Protein AF-T1B6T7-F1 (afdb_monomer_lite)

Organism: NCBI:txid410659

InterPro domains:
  IPR006133 DNA-directed DNA polymerase, family B, exonuclease domain [PF03104] (17-106)
  IPR012337 Ribonuclease H-like superfamily [SSF53098] (19-206)
  IPR036397 Ribonuclease H superfamily [G3DSA:3.30.420.10] (17-207)

Foldseek 3Di:
DDPLVVVLVCCCVPVLPWPWEKEKDWDWQDPDPDALPPIATQWMWMAIPVGDIDIQGFPDPDPVSSLVSVLVVLVVCQVSVGQEYEYACCVVHVLSSVVVSQVPDDPVSHSVSSVVCSVRHHYDHVQQSLLSVCCVVPVDSDGDDPLVSCPDPVNVPFPAPSLCCLQVDPPDDSSRSLVCCSPPPVPSNVSSRNRRRVNGVSSSNVD

Structure (mmCIF, N/CA/C/O backbone):
data_AF-T1B6T7-F1
#
_entry.id   AF-T1B6T7-F1
#
loop_
_atom_site.group_PDB
_atom_site.id
_atom_site.type_symbol
_atom_site.label_atom_id
_atom_site.label_alt_id
_atom_site.label_comp_id
_atom_site.label_asym_id
_atom_site.label_entity_id
_atom_site.label_seq_id
_atom_site.pdbx_PDB_ins_code
_atom_site.Cartn_x
_atom_site.Cartn_y
_atom_site.Cartn_z
_atom_site.occupancy
_atom_site.B_iso_or_equiv
_atom_site.auth_seq_id
_atom_site.auth_comp_id
_atom_site.auth_asym_id
_atom_site.auth_atom_id
_atom_site.pdbx_PDB_model_num
ATOM 1 N N . MET A 1 1 ? 24.494 3.112 -19.809 1.00 73.69 1 MET A N 1
ATOM 2 C CA . MET A 1 1 ? 23.490 2.905 -18.751 1.00 73.69 1 MET A CA 1
ATOM 3 C C . MET A 1 1 ? 23.275 4.235 -18.056 1.00 73.69 1 MET A C 1
ATOM 5 O O . MET A 1 1 ? 24.228 4.755 -17.483 1.00 73.69 1 MET A O 1
ATOM 9 N N . ASN A 1 2 ? 22.093 4.829 -18.195 1.00 87.94 2 ASN A N 1
ATOM 10 C CA . ASN A 1 2 ? 21.763 6.079 -17.507 1.00 87.94 2 ASN A CA 1
ATOM 11 C C . ASN A 1 2 ? 21.488 5.824 -16.008 1.00 87.94 2 ASN A C 1
ATOM 13 O O . ASN A 1 2 ? 21.439 4.678 -15.555 1.00 87.94 2 ASN A O 1
ATOM 17 N N . PHE A 1 3 ? 21.338 6.895 -15.224 1.00 90.12 3 PHE A N 1
ATOM 18 C CA . PHE A 1 3 ? 21.102 6.799 -13.779 1.00 90.12 3 PHE A CA 1
ATOM 19 C C . PHE A 1 3 ? 19.861 5.959 -13.427 1.00 90.12 3 PHE A C 1
ATOM 21 O O . PHE A 1 3 ? 19.937 5.116 -12.533 1.00 90.12 3 PHE A O 1
ATOM 28 N N . TYR A 1 4 ? 18.746 6.148 -14.141 1.00 89.94 4 TYR A N 1
ATOM 29 C CA . TYR A 1 4 ? 17.492 5.432 -13.890 1.00 89.94 4 TYR A CA 1
ATOM 30 C C . TYR A 1 4 ? 17.620 3.939 -14.190 1.00 89.94 4 TYR A C 1
ATOM 32 O O . TYR A 1 4 ? 17.216 3.117 -13.375 1.00 89.94 4 TYR A O 1
ATOM 40 N N . GLU A 1 5 ? 18.272 3.573 -15.293 1.00 89.69 5 GLU A N 1
ATOM 41 C CA . GLU A 1 5 ? 18.558 2.175 -15.635 1.00 89.69 5 GLU A CA 1
ATOM 42 C C . GLU A 1 5 ? 19.455 1.503 -14.588 1.00 89.69 5 GLU A C 1
ATOM 44 O O . GLU A 1 5 ? 19.209 0.365 -14.190 1.00 89.69 5 GLU A O 1
ATOM 49 N N . ALA A 1 6 ? 20.482 2.209 -14.103 1.00 92.69 6 ALA A N 1
ATOM 50 C CA . ALA A 1 6 ? 21.374 1.697 -13.066 1.00 92.69 6 ALA A CA 1
ATOM 51 C C . ALA A 1 6 ? 20.629 1.466 -11.742 1.00 92.69 6 ALA A C 1
ATOM 53 O O . ALA A 1 6 ? 20.826 0.440 -11.084 1.00 92.69 6 ALA A O 1
ATOM 54 N N . LYS A 1 7 ? 19.755 2.406 -11.359 1.00 93.88 7 LYS A N 1
ATOM 55 C CA . LYS A 1 7 ? 18.920 2.304 -10.157 1.00 93.88 7 LYS A CA 1
ATOM 56 C C . LYS A 1 7 ? 17.901 1.184 -10.269 1.00 93.88 7 LYS A C 1
ATOM 58 O O . LYS A 1 7 ? 17.824 0.360 -9.364 1.00 93.88 7 LYS A O 1
ATOM 63 N N . LEU A 1 8 ? 17.199 1.093 -11.391 1.00 94.19 8 LEU A N 1
ATOM 64 C CA . LEU A 1 8 ? 16.257 0.015 -11.649 1.00 94.19 8 LEU A CA 1
ATOM 65 C C . LEU A 1 8 ? 16.959 -1.347 -11.614 1.00 94.19 8 LEU A C 1
ATOM 67 O O . LEU A 1 8 ? 16.495 -2.263 -10.945 1.00 94.19 8 LEU A O 1
ATOM 71 N N . LYS A 1 9 ? 18.140 -1.466 -12.230 1.00 94.50 9 LYS A N 1
ATOM 72 C CA . LYS A 1 9 ? 18.956 -2.685 -12.155 1.00 94.50 9 LYS A CA 1
ATOM 73 C C . LYS A 1 9 ? 19.324 -3.049 -10.715 1.00 94.50 9 LYS A C 1
ATOM 75 O O . LYS A 1 9 ? 19.326 -4.232 -10.381 1.00 94.50 9 LYS A O 1
ATOM 80 N N . PHE A 1 10 ? 19.649 -2.076 -9.864 1.00 93.56 10 PHE A N 1
ATOM 81 C CA . PHE A 1 10 ? 19.900 -2.330 -8.443 1.00 93.56 10 PHE A CA 1
ATOM 82 C C . PHE A 1 10 ? 18.646 -2.848 -7.726 1.00 93.56 10 PHE A C 1
ATOM 84 O O . PHE A 1 10 ? 18.742 -3.828 -6.987 1.00 93.56 10 PHE A O 1
ATOM 91 N N . ILE A 1 11 ? 17.485 -2.235 -7.983 1.00 94.75 11 ILE A N 1
ATOM 92 C CA . ILE A 1 11 ? 16.195 -2.637 -7.404 1.00 94.75 11 ILE A CA 1
ATOM 93 C C . ILE A 1 11 ? 15.864 -4.074 -7.812 1.00 94.75 11 ILE A C 1
ATOM 95 O O . ILE A 1 11 ? 15.717 -4.914 -6.930 1.00 94.75 11 ILE A O 1
ATOM 99 N N . LYS A 1 12 ? 15.879 -4.395 -9.111 1.00 93.81 12 LYS A N 1
ATOM 100 C CA . LYS A 1 12 ? 15.603 -5.751 -9.625 1.00 93.81 12 LYS A CA 1
ATOM 101 C C . LYS A 1 12 ? 16.530 -6.809 -9.017 1.00 93.81 12 LYS A C 1
ATOM 103 O O . LYS A 1 12 ? 16.108 -7.899 -8.653 1.00 93.81 12 LYS A O 1
ATOM 108 N N . ASN A 1 13 ? 17.820 -6.492 -8.878 1.00 93.00 13 ASN A N 1
ATOM 109 C CA . ASN A 1 13 ? 18.807 -7.465 -8.401 1.00 93.00 13 ASN A CA 1
ATOM 110 C C . ASN A 1 13 ? 18.857 -7.641 -6.883 1.00 93.00 13 ASN A C 1
ATOM 112 O O . ASN A 1 13 ? 19.367 -8.669 -6.435 1.00 93.00 13 ASN A O 1
ATOM 116 N N . THR A 1 14 ? 18.379 -6.656 -6.123 1.00 91.12 14 THR A N 1
ATOM 117 C CA . THR A 1 14 ? 18.455 -6.649 -4.655 1.00 91.12 14 THR A CA 1
ATOM 118 C C . THR A 1 14 ? 17.075 -6.806 -4.040 1.00 91.12 14 THR A C 1
ATOM 120 O O . THR A 1 14 ? 16.826 -7.755 -3.309 1.00 91.12 14 THR A O 1
ATOM 123 N N . ILE A 1 15 ? 16.180 -5.872 -4.352 1.00 93.31 15 ILE A N 1
ATOM 124 C CA . ILE A 1 15 ? 14.854 -5.775 -3.751 1.00 93.31 15 ILE A CA 1
ATOM 125 C C . ILE A 1 15 ? 13.922 -6.791 -4.409 1.00 93.31 15 ILE A C 1
ATOM 127 O O . ILE A 1 15 ? 13.278 -7.529 -3.681 1.00 93.31 15 ILE A O 1
ATOM 131 N N . GLY A 1 16 ? 13.925 -6.911 -5.743 1.00 91.75 16 GLY A N 1
ATOM 132 C CA . GLY A 1 16 ? 13.056 -7.828 -6.507 1.00 91.75 16 GLY A CA 1
ATOM 133 C C . GLY A 1 16 ? 13.305 -9.328 -6.286 1.00 91.75 16 GLY A C 1
ATOM 134 O O . GLY A 1 16 ? 12.654 -10.160 -6.902 1.00 91.75 16 GLY A O 1
ATOM 135 N N . LYS A 1 17 ? 14.260 -9.698 -5.422 1.00 92.38 17 LYS A N 1
ATOM 136 C CA . LYS A 1 17 ? 14.536 -11.091 -5.021 1.00 92.38 17 LYS A CA 1
ATOM 137 C C . LYS A 1 17 ? 14.090 -11.403 -3.592 1.00 92.38 17 LYS A C 1
ATOM 139 O O . LYS A 1 17 ? 14.469 -12.441 -3.049 1.00 92.38 17 LYS A O 1
ATOM 144 N N . ALA A 1 18 ? 13.368 -10.488 -2.952 1.00 95.81 18 ALA A N 1
ATOM 145 C CA . ALA A 1 18 ? 12.833 -10.705 -1.619 1.00 95.81 18 ALA A CA 1
ATOM 146 C C . ALA A 1 18 ? 11.779 -11.821 -1.630 1.00 95.81 18 ALA A C 1
ATOM 148 O O . ALA A 1 18 ? 10.998 -11.943 -2.567 1.00 95.81 18 ALA A O 1
ATOM 149 N N . ASN A 1 19 ? 11.747 -12.624 -0.567 1.00 95.56 19 ASN A N 1
ATOM 150 C CA . ASN A 1 19 ? 10.792 -13.728 -0.441 1.00 95.56 19 ASN A CA 1
ATOM 151 C C . ASN A 1 19 ? 9.509 -13.299 0.269 1.00 95.56 19 ASN A C 1
ATOM 153 O O . ASN A 1 19 ? 8.492 -13.975 0.168 1.00 95.56 19 ASN A O 1
ATOM 157 N N . ARG A 1 20 ? 9.579 -12.231 1.072 1.00 97.94 20 ARG A N 1
ATOM 158 C CA . ARG A 1 20 ? 8.445 -11.721 1.849 1.00 97.94 20 ARG A CA 1
ATOM 159 C C . ARG A 1 20 ? 8.164 -10.288 1.446 1.00 97.94 20 ARG A C 1
ATOM 161 O O . ARG A 1 20 ? 8.645 -9.347 2.079 1.00 97.94 20 ARG A O 1
ATOM 168 N N . VAL A 1 21 ? 7.387 -10.148 0.382 1.00 98.56 21 VAL A N 1
ATOM 169 C CA . VAL A 1 21 ? 6.920 -8.860 -0.137 1.00 98.56 21 VAL A CA 1
ATOM 170 C C . VAL A 1 21 ? 5.472 -8.658 0.274 1.00 98.56 21 VAL A C 1
ATOM 172 O O . VAL A 1 21 ? 4.662 -9.585 0.186 1.00 98.56 21 VAL A O 1
ATOM 175 N N . LEU A 1 22 ? 5.170 -7.458 0.756 1.00 98.69 22 LEU A N 1
ATOM 176 C CA . LEU A 1 22 ? 3.835 -7.033 1.155 1.00 98.69 22 LEU A CA 1
ATOM 177 C C . LEU A 1 22 ? 3.498 -5.741 0.417 1.00 98.69 22 LEU A C 1
ATOM 179 O O . LEU A 1 22 ? 4.199 -4.748 0.584 1.00 98.69 22 LEU A O 1
ATOM 183 N N . SER A 1 23 ? 2.431 -5.748 -0.373 1.00 98.69 23 SER A N 1
ATOM 184 C CA . SER A 1 23 ? 1.835 -4.552 -0.964 1.00 98.69 23 SER A CA 1
ATOM 185 C C . SER A 1 23 ? 0.672 -4.082 -0.107 1.00 98.69 23 SER A C 1
ATOM 187 O O . SER A 1 23 ? -0.146 -4.913 0.279 1.00 98.69 23 SER A O 1
ATOM 189 N N . PHE A 1 24 ? 0.556 -2.785 0.169 1.00 98.75 24 PHE A N 1
ATOM 190 C CA . PHE A 1 24 ? -0.618 -2.236 0.848 1.00 98.75 24 PHE A CA 1
ATOM 191 C C . PHE A 1 24 ? -1.059 -0.894 0.261 1.00 98.75 24 PHE A C 1
ATOM 193 O O . PHE A 1 24 ? -0.274 -0.208 -0.395 1.00 98.75 24 PHE A O 1
ATOM 200 N N . ASP A 1 25 ? -2.320 -0.557 0.512 1.00 98.56 25 ASP A N 1
ATOM 201 C CA . ASP A 1 25 ? -2.970 0.691 0.112 1.00 98.56 25 ASP A CA 1
ATOM 202 C C . ASP A 1 25 ? -3.988 1.102 1.191 1.00 98.56 25 ASP A C 1
ATOM 204 O O . ASP A 1 25 ? -4.529 0.241 1.905 1.00 98.56 25 ASP A O 1
ATOM 208 N N . LEU A 1 26 ? -4.205 2.408 1.363 1.00 98.25 26 LEU A N 1
ATOM 209 C CA . LEU A 1 26 ? -5.177 2.957 2.305 1.00 98.25 26 LEU A CA 1
ATOM 210 C C . LEU A 1 26 ? -6.312 3.653 1.574 1.00 98.25 26 LEU A C 1
ATOM 212 O O . LEU A 1 26 ? -6.097 4.465 0.682 1.00 98.25 26 LEU A O 1
ATOM 216 N N . GLU A 1 27 ? -7.518 3.466 2.098 1.00 97.31 27 GLU A N 1
ATOM 217 C CA . GLU A 1 27 ? -8.657 4.295 1.726 1.00 97.31 27 GLU A CA 1
ATOM 218 C C . GLU A 1 27 ? -9.113 5.131 2.913 1.00 97.31 27 GLU A C 1
ATOM 220 O O . GLU A 1 27 ? -9.203 4.643 4.049 1.00 97.31 27 GLU A O 1
ATOM 225 N N . THR A 1 28 ? -9.378 6.412 2.655 1.00 95.94 28 THR A N 1
ATOM 226 C CA . THR A 1 28 ? -9.594 7.420 3.694 1.00 95.94 28 THR A CA 1
ATOM 227 C C . THR A 1 28 ? -10.875 8.221 3.476 1.00 95.94 28 THR A C 1
ATOM 229 O O . THR A 1 28 ? -11.326 8.453 2.357 1.00 95.94 28 THR A O 1
ATOM 232 N N . LEU A 1 29 ? -11.474 8.673 4.578 1.00 93.38 29 LEU A N 1
ATOM 233 C CA . LEU A 1 29 ? -12.475 9.732 4.579 1.00 93.38 29 LEU A CA 1
ATOM 234 C C . LEU A 1 29 ? -11.774 11.068 4.788 1.00 93.38 29 LEU A C 1
ATOM 236 O O . LEU A 1 29 ? -11.195 11.323 5.850 1.00 93.38 29 LEU A O 1
ATOM 240 N N . VAL A 1 30 ? -11.866 11.925 3.778 1.00 85.31 30 VAL A N 1
ATOM 241 C CA . VAL A 1 30 ? -11.324 13.282 3.791 1.00 85.31 30 VAL A CA 1
ATOM 242 C C . VAL A 1 30 ? -12.425 14.229 4.265 1.00 85.31 30 VAL A C 1
ATOM 244 O O . VAL A 1 30 ? -13.405 14.444 3.557 1.00 85.31 30 VAL A O 1
ATOM 247 N N . LYS A 1 31 ? -12.293 14.763 5.485 1.00 74.44 31 LYS A N 1
ATOM 248 C CA . LYS A 1 31 ? -13.283 15.695 6.063 1.00 74.44 31 LYS A CA 1
ATOM 249 C C . LYS A 1 31 ? -13.054 17.138 5.622 1.00 74.44 31 LYS A C 1
ATOM 251 O O . LYS A 1 31 ? -14.012 17.843 5.332 1.00 74.44 31 LYS A O 1
ATOM 256 N N . ASP A 1 32 ? -11.786 17.520 5.511 1.00 70.88 32 ASP A N 1
ATOM 257 C CA . ASP A 1 32 ? -11.335 18.824 5.043 1.00 70.88 32 ASP A CA 1
ATOM 2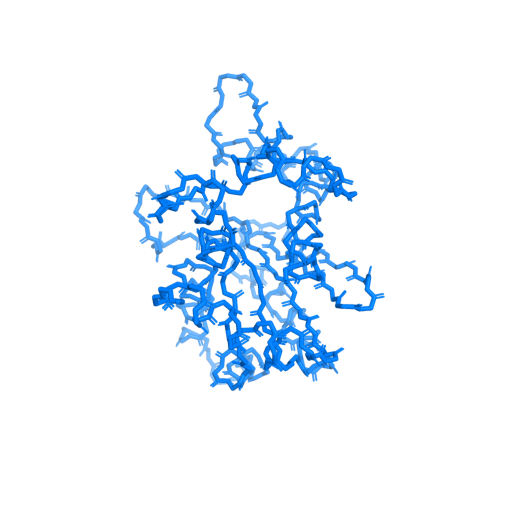58 C C . ASP A 1 32 ? -10.365 18.616 3.878 1.00 70.88 32 ASP A C 1
ATOM 260 O O . ASP A 1 32 ? -9.564 17.685 3.908 1.00 70.88 32 ASP A O 1
ATOM 264 N N . SER A 1 33 ? -10.360 19.501 2.877 1.00 68.88 33 SER A N 1
ATOM 265 C CA . SER A 1 33 ? -9.461 19.422 1.706 1.00 68.88 33 SER A CA 1
ATOM 266 C C . SER A 1 33 ? -7.961 19.596 2.031 1.00 68.88 33 SER A C 1
ATOM 268 O O . SER A 1 33 ? -7.157 19.888 1.144 1.00 68.88 33 SER A O 1
ATOM 270 N N . SER A 1 34 ? -7.570 19.482 3.301 1.00 71.88 34 SER A N 1
ATOM 271 C CA . SER A 1 34 ? -6.200 19.593 3.786 1.00 71.88 34 SER A CA 1
ATOM 272 C C . SER A 1 34 ? -5.504 18.233 3.794 1.00 71.88 34 SER A C 1
ATOM 274 O O . SER A 1 34 ? -5.895 17.338 4.536 1.00 71.88 34 SER A O 1
ATOM 276 N N . PHE A 1 35 ? -4.429 18.127 3.016 1.00 76.31 35 PHE A N 1
ATOM 277 C CA . PHE A 1 35 ? -3.591 16.933 2.891 1.00 76.31 35 PHE A CA 1
ATOM 278 C C . PHE A 1 35 ? -3.012 16.458 4.236 1.00 76.31 35 PHE A C 1
ATOM 280 O O . PHE A 1 35 ? -2.431 17.258 4.976 1.00 76.31 35 PHE A O 1
ATOM 287 N N . LEU A 1 36 ? -3.128 15.154 4.517 1.00 77.56 36 LEU A N 1
ATOM 288 C CA . LEU A 1 36 ? -2.641 14.472 5.727 1.00 77.56 36 LEU A CA 1
ATOM 289 C C . LEU A 1 36 ? -3.179 15.062 7.038 1.00 77.56 36 LEU A C 1
ATOM 291 O O . LEU A 1 36 ? -2.561 14.925 8.099 1.00 77.56 36 LEU A O 1
ATOM 295 N N . ASN A 1 37 ? -4.336 15.718 6.991 1.00 78.94 37 ASN A N 1
ATOM 296 C CA . ASN A 1 37 ? -4.911 16.377 8.150 1.00 78.94 37 ASN A CA 1
ATOM 297 C C . ASN A 1 37 ? -6.373 15.974 8.342 1.00 78.94 37 ASN A C 1
ATOM 299 O O . ASN A 1 37 ? -7.205 16.151 7.463 1.00 78.94 37 ASN A O 1
ATOM 303 N N . GLN A 1 38 ? -6.668 15.435 9.527 1.00 81.00 38 GLN A N 1
ATOM 304 C CA . GLN A 1 38 ? -7.996 14.952 9.938 1.00 81.00 38 GLN A CA 1
ATOM 305 C C . GLN A 1 38 ? -8.634 13.889 9.025 1.00 81.00 38 GLN A C 1
ATOM 307 O O . GLN A 1 38 ? -9.820 13.593 9.150 1.00 81.00 38 GLN A O 1
ATOM 312 N N . GLU A 1 39 ? -7.843 13.261 8.160 1.00 91.62 39 GLU A N 1
ATOM 313 C CA . GLU A 1 39 ? -8.277 12.128 7.350 1.00 91.62 39 GLU A CA 1
ATOM 314 C C . GLU A 1 39 ? -8.430 10.889 8.233 1.00 91.62 39 GLU A C 1
ATOM 316 O O . GLU A 1 39 ? -7.579 10.633 9.093 1.00 91.62 39 GLU A O 1
ATOM 321 N N . ARG A 1 40 ? -9.503 10.117 8.044 1.00 94.31 40 ARG A N 1
ATOM 322 C CA . ARG A 1 40 ? -9.720 8.852 8.760 1.00 94.31 40 ARG A CA 1
ATOM 323 C C . ARG A 1 40 ? -9.531 7.677 7.820 1.00 94.31 40 ARG A C 1
ATOM 325 O O . ARG A 1 40 ? -10.215 7.600 6.811 1.00 94.31 40 ARG A O 1
ATOM 332 N N . ILE A 1 41 ? -8.647 6.752 8.167 1.00 97.50 41 ILE A N 1
ATOM 333 C CA . ILE A 1 41 ? -8.462 5.495 7.446 1.00 97.50 41 ILE A CA 1
ATOM 334 C C . ILE A 1 41 ? -9.708 4.636 7.681 1.00 97.50 41 ILE A C 1
ATOM 336 O O . ILE A 1 41 ? -10.085 4.364 8.823 1.00 97.50 41 ILE A O 1
ATOM 340 N N . ILE A 1 42 ? -10.350 4.226 6.591 1.00 97.94 42 ILE A N 1
ATOM 341 C CA . ILE A 1 42 ? -11.546 3.374 6.595 1.00 97.94 42 ILE A CA 1
ATOM 342 C C . ILE A 1 42 ? -11.309 2.010 5.964 1.00 97.94 42 ILE A C 1
ATOM 344 O O . ILE A 1 42 ? -12.082 1.086 6.221 1.00 97.94 42 ILE A O 1
ATOM 348 N N . ALA A 1 43 ? -10.244 1.853 5.181 1.00 98.56 43 ALA A N 1
ATOM 349 C CA . ALA A 1 43 ? -9.775 0.541 4.787 1.00 98.56 43 ALA A CA 1
ATOM 350 C C . ALA A 1 43 ? -8.257 0.478 4.664 1.00 98.56 43 ALA A C 1
ATOM 352 O O . ALA A 1 43 ? -7.599 1.477 4.380 1.00 98.56 43 ALA A O 1
ATOM 353 N N . ILE A 1 44 ? -7.734 -0.726 4.870 1.00 98.81 44 ILE A N 1
ATOM 354 C CA . ILE A 1 44 ? -6.360 -1.108 4.557 1.00 98.81 44 ILE A CA 1
ATOM 355 C C . ILE A 1 44 ? -6.455 -2.393 3.748 1.00 98.81 44 ILE A C 1
ATOM 357 O O . ILE A 1 44 ? -6.893 -3.414 4.288 1.00 98.81 44 ILE A O 1
ATOM 361 N N . SER A 1 45 ? -6.083 -2.355 2.474 1.00 98.69 45 SER A N 1
ATOM 362 C CA . SER A 1 45 ? -5.884 -3.573 1.691 1.00 98.69 45 SER A CA 1
ATOM 363 C C . SER A 1 45 ? -4.422 -3.981 1.747 1.00 98.69 45 SER A C 1
ATOM 365 O O . SER A 1 45 ? -3.519 -3.146 1.789 1.00 98.69 45 SER A O 1
ATOM 367 N N . VAL A 1 46 ? -4.188 -5.286 1.788 1.00 98.75 46 VAL A N 1
ATOM 368 C CA . VAL A 1 46 ? -2.859 -5.880 1.834 1.00 98.75 46 VAL A CA 1
ATOM 369 C C . VAL A 1 46 ? -2.843 -7.078 0.904 1.00 98.75 46 VAL A C 1
ATOM 371 O O . VAL A 1 46 ? -3.697 -7.948 1.028 1.00 98.75 46 VAL A O 1
ATOM 374 N N . THR A 1 47 ? -1.856 -7.157 0.018 1.00 98.75 47 THR A N 1
ATOM 375 C CA . THR A 1 47 ? -1.569 -8.363 -0.764 1.00 98.75 47 THR A CA 1
ATOM 376 C C . THR A 1 47 ? -0.132 -8.800 -0.516 1.00 98.75 47 THR A C 1
ATOM 378 O O . THR A 1 47 ? 0.789 -7.986 -0.561 1.00 98.75 47 THR A O 1
ATOM 381 N N . THR A 1 48 ? 0.081 -10.080 -0.230 1.00 98.44 48 THR A N 1
ATOM 382 C CA . THR A 1 48 ? 1.404 -10.660 0.031 1.00 98.44 48 THR A CA 1
ATOM 383 C C . THR A 1 48 ? 1.908 -11.470 -1.156 1.00 98.44 48 THR A C 1
ATOM 385 O O . THR A 1 48 ? 1.135 -11.983 -1.957 1.00 98.44 48 THR A O 1
ATOM 388 N N . SER A 1 49 ? 3.230 -11.616 -1.256 1.00 96.56 49 SER A N 1
ATOM 389 C CA . SER A 1 49 ? 3.916 -12.412 -2.301 1.00 96.56 49 SER A CA 1
ATOM 390 C C . SER A 1 49 ? 3.482 -13.884 -2.409 1.00 96.56 49 SER A C 1
ATOM 392 O O . SER A 1 49 ? 3.747 -14.520 -3.422 1.00 96.56 49 SER A O 1
ATOM 394 N N . ASP A 1 50 ? 2.796 -14.445 -1.406 1.00 94.69 50 ASP A N 1
ATOM 395 C CA . ASP A 1 50 ? 2.166 -15.773 -1.497 1.00 94.69 50 ASP A CA 1
ATOM 396 C C . ASP A 1 50 ? 0.755 -15.740 -2.124 1.00 94.69 50 ASP A C 1
ATOM 398 O O . ASP A 1 50 ? 0.060 -16.757 -2.145 1.00 94.69 50 ASP A O 1
ATOM 402 N N . GLY A 1 51 ? 0.328 -14.581 -2.634 1.00 93.88 51 GLY A N 1
ATOM 403 C CA . GLY A 1 51 ? -0.943 -14.361 -3.321 1.00 93.88 51 GLY A CA 1
ATOM 404 C C . GLY A 1 51 ? -2.143 -14.150 -2.398 1.00 93.88 51 GLY A C 1
ATOM 405 O O . GLY A 1 51 ? -3.267 -14.060 -2.891 1.00 93.88 51 GLY A O 1
ATOM 406 N N . LYS A 1 52 ? -1.950 -14.088 -1.073 1.00 97.50 52 LYS A N 1
ATOM 407 C CA . LYS A 1 52 ? -3.049 -13.788 -0.145 1.00 97.50 52 LYS A CA 1
ATOM 408 C C . LYS A 1 52 ? -3.365 -12.301 -0.157 1.00 97.50 52 LYS A C 1
ATOM 410 O O . LYS A 1 52 ? -2.459 -11.473 -0.121 1.00 97.50 52 LYS A O 1
ATOM 415 N N . THR A 1 53 ? -4.657 -11.991 -0.147 1.00 98.00 53 THR A N 1
ATOM 416 C CA . THR A 1 53 ? -5.163 -10.626 -0.037 1.00 98.00 53 THR A CA 1
ATOM 417 C C . THR A 1 53 ? -6.102 -10.527 1.157 1.00 98.00 53 THR A C 1
ATOM 419 O O . THR A 1 53 ? -7.028 -11.326 1.286 1.00 98.00 53 THR A O 1
ATOM 422 N N . ASP A 1 54 ? -5.870 -9.531 2.003 1.00 98.44 54 ASP A N 1
ATOM 423 C CA . ASP A 1 54 ? -6.713 -9.170 3.137 1.00 98.44 54 ASP A CA 1
ATOM 424 C C . ASP A 1 54 ? -7.172 -7.716 2.979 1.00 98.44 54 ASP A C 1
ATOM 426 O O . ASP A 1 54 ? -6.375 -6.838 2.647 1.00 98.44 54 ASP A O 1
ATOM 430 N N . VAL A 1 55 ? -8.450 -7.440 3.252 1.00 98.38 55 VAL A N 1
ATOM 431 C CA . VAL A 1 55 ? -8.980 -6.069 3.318 1.00 98.38 55 VAL A CA 1
ATOM 432 C C . VAL A 1 55 ? -9.594 -5.833 4.690 1.00 98.38 55 VAL A C 1
ATOM 434 O O . VAL A 1 55 ? -10.595 -6.442 5.067 1.00 98.38 55 VAL A O 1
ATOM 437 N N . PHE A 1 56 ? -8.993 -4.927 5.455 1.00 98.50 56 PHE A N 1
ATOM 438 C CA . PHE A 1 56 ? -9.488 -4.521 6.764 1.00 98.50 56 PHE A CA 1
ATOM 439 C C . PHE A 1 56 ? -10.326 -3.261 6.617 1.00 98.50 56 PHE A C 1
ATOM 441 O O . PHE A 1 56 ? -9.772 -2.185 6.434 1.00 98.50 56 PHE A O 1
ATOM 448 N N . THR A 1 57 ? -11.646 -3.382 6.722 1.00 98.12 57 THR A N 1
ATOM 449 C CA . THR A 1 57 ? -12.577 -2.251 6.617 1.00 98.12 57 THR A CA 1
ATOM 450 C C . THR A 1 57 ? -13.124 -1.834 7.980 1.00 98.12 57 THR A C 1
ATOM 452 O O . THR A 1 57 ? -13.415 -2.695 8.812 1.00 98.12 57 THR A O 1
ATOM 455 N N . SER A 1 58 ? -13.303 -0.532 8.200 1.00 97.50 58 SER A N 1
ATOM 456 C CA . SER A 1 58 ? -14.012 0.010 9.363 1.00 97.50 58 SER A CA 1
ATOM 457 C C . SER A 1 58 ? -15.522 -0.170 9.212 1.00 97.50 58 SER A C 1
ATOM 459 O O . SER A 1 58 ? -16.069 -0.017 8.113 1.00 97.50 58 SER A O 1
ATOM 461 N N . GLU A 1 59 ? -16.216 -0.478 10.304 1.00 96.00 59 GLU A N 1
ATOM 462 C CA . GLU A 1 59 ? -17.685 -0.572 10.328 1.00 96.00 59 GLU A CA 1
ATOM 463 C C . GLU A 1 59 ? -18.351 0.788 10.589 1.00 96.00 59 GLU A C 1
ATOM 465 O O . GLU A 1 59 ? -19.517 0.990 10.255 1.00 96.00 59 GLU A O 1
ATOM 470 N N . ALA A 1 60 ? -17.613 1.748 11.154 1.00 96.00 60 ALA A N 1
ATOM 471 C CA . ALA A 1 60 ? -18.107 3.091 11.441 1.00 96.00 60 ALA A CA 1
ATOM 472 C C . ALA A 1 60 ? -17.015 4.168 11.328 1.00 96.00 60 ALA A C 1
ATOM 474 O O . ALA A 1 60 ? -15.820 3.893 11.439 1.00 96.00 60 ALA A O 1
ATOM 475 N N . ASP A 1 61 ? -17.443 5.424 11.169 1.00 95.12 61 ASP A N 1
ATOM 476 C CA . ASP A 1 61 ? -16.579 6.612 11.126 1.00 95.12 61 ASP A CA 1
ATOM 477 C C . ASP A 1 61 ? -16.117 7.007 12.547 1.00 95.12 61 ASP A C 1
ATOM 479 O O . ASP A 1 61 ? -16.533 8.028 13.100 1.00 95.12 61 ASP A O 1
ATOM 483 N N . SER A 1 62 ? -15.271 6.185 13.178 1.00 95.75 62 SER A N 1
ATOM 484 C CA . SER A 1 62 ? -14.794 6.404 14.553 1.00 95.75 62 SER A CA 1
ATOM 485 C C . SER A 1 62 ? -13.309 6.083 14.742 1.00 95.75 62 SER A C 1
ATOM 487 O O . SER A 1 62 ? -12.732 5.298 13.992 1.00 95.75 62 SER A O 1
A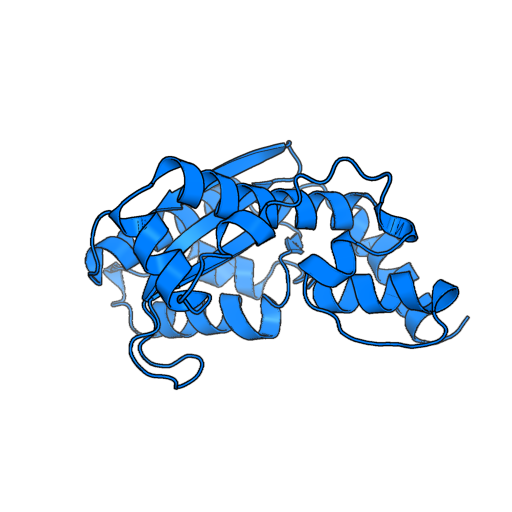TOM 489 N N . ASP A 1 63 ? -12.696 6.675 15.771 1.00 95.44 63 ASP A N 1
ATOM 490 C CA . ASP A 1 63 ? -11.283 6.440 16.104 1.00 95.44 63 ASP A CA 1
ATOM 491 C C . ASP A 1 63 ? -11.022 5.003 16.584 1.00 95.44 63 ASP A C 1
ATOM 493 O O . ASP A 1 63 ? -9.935 4.467 16.377 1.00 95.44 63 ASP A O 1
ATOM 497 N N . GLU A 1 64 ? -12.009 4.360 17.216 1.00 97.56 64 GLU A N 1
ATOM 498 C CA . GLU A 1 64 ? -11.870 2.969 17.661 1.00 97.56 64 GLU A CA 1
ATOM 499 C C . GLU A 1 64 ? -11.905 1.983 16.495 1.00 97.56 64 GLU A C 1
ATOM 501 O O . GLU A 1 64 ? -11.137 1.023 16.485 1.00 97.56 64 GLU A O 1
ATOM 506 N N . GLU A 1 65 ? -12.719 2.253 15.477 1.00 97.75 65 GLU A N 1
ATOM 507 C CA . GLU A 1 65 ? -12.738 1.451 14.253 1.00 97.75 65 GLU A CA 1
ATOM 508 C C . GLU A 1 65 ? -11.460 1.643 13.425 1.00 97.75 65 GLU A C 1
ATOM 510 O O . GLU A 1 65 ? -10.871 0.661 12.970 1.00 97.75 65 GLU A O 1
ATOM 515 N N . GLU A 1 66 ? -10.973 2.885 13.295 1.00 97.94 66 GLU A N 1
ATOM 516 C CA . GLU A 1 66 ? -9.670 3.170 12.672 1.00 97.94 66 GLU A CA 1
ATOM 517 C C . GLU A 1 66 ? -8.537 2.439 13.417 1.00 97.94 66 GLU A C 1
ATOM 519 O O . GLU A 1 66 ? -7.672 1.802 12.810 1.00 97.94 66 GLU A O 1
ATOM 524 N N . TYR A 1 67 ? -8.558 2.460 14.751 1.00 98.50 67 TYR A N 1
ATOM 525 C CA . TYR A 1 67 ? -7.599 1.703 15.548 1.00 98.50 67 TYR A CA 1
ATOM 526 C C . TYR A 1 67 ? -7.723 0.191 15.337 1.00 98.50 67 TYR A C 1
ATOM 528 O O . TYR A 1 67 ? -6.705 -0.495 15.230 1.00 98.50 67 TYR A O 1
ATOM 536 N N . ALA A 1 68 ? -8.942 -0.345 15.264 1.00 98.62 68 ALA A N 1
ATOM 537 C CA . ALA A 1 68 ? -9.175 -1.773 15.091 1.00 98.62 68 ALA A CA 1
ATOM 538 C C . ALA A 1 68 ? -8.585 -2.297 13.772 1.00 98.62 68 ALA A C 1
ATOM 540 O O . ALA A 1 68 ? -7.936 -3.347 13.775 1.00 98.62 68 ALA A O 1
ATOM 541 N N . ILE A 1 69 ? -8.744 -1.570 12.661 1.00 98.50 69 ILE A N 1
ATOM 542 C CA . ILE A 1 69 ? -8.147 -1.964 11.372 1.00 98.50 69 ILE A CA 1
ATOM 543 C C . ILE A 1 69 ? -6.621 -1.813 11.375 1.00 98.50 69 ILE A C 1
ATOM 545 O O . ILE A 1 69 ? -5.923 -2.712 10.905 1.00 98.50 69 ILE A O 1
ATOM 549 N N . LEU A 1 70 ? -6.079 -0.759 11.998 1.00 98.75 70 LEU A N 1
ATOM 550 C CA . LEU A 1 70 ? -4.630 -0.602 12.172 1.00 98.75 70 LEU A CA 1
ATOM 551 C C . LEU A 1 70 ? -4.043 -1.726 13.032 1.00 98.75 70 LEU A C 1
ATOM 553 O O . LEU A 1 70 ? -2.949 -2.214 12.753 1.00 98.75 70 LEU A O 1
ATOM 557 N N . LYS A 1 71 ? -4.768 -2.176 14.059 1.00 98.75 71 LYS A N 1
ATOM 558 C CA . LYS A 1 71 ? -4.363 -3.314 14.885 1.00 98.75 71 LYS A CA 1
ATOM 559 C C . LYS A 1 71 ? -4.346 -4.614 14.077 1.00 98.75 71 LYS A C 1
ATOM 561 O O . LYS A 1 71 ? -3.379 -5.360 14.184 1.00 98.75 71 LYS A O 1
ATOM 566 N N . LYS A 1 72 ? -5.358 -4.876 13.241 1.00 98.75 72 LYS A N 1
ATOM 567 C CA . LYS A 1 72 ? -5.355 -6.044 12.335 1.00 98.75 72 LYS A CA 1
ATOM 568 C C . LYS A 1 72 ? -4.153 -6.008 11.391 1.00 98.75 72 LYS A C 1
ATOM 570 O O . LYS A 1 72 ? -3.457 -7.012 11.257 1.00 98.75 72 LYS A O 1
ATOM 575 N N . PHE A 1 73 ? -3.849 -4.840 10.822 1.00 98.75 73 PHE A N 1
ATOM 576 C CA . PHE A 1 73 ? -2.672 -4.671 9.974 1.00 98.75 73 PHE A CA 1
ATOM 577 C C . PHE A 1 73 ? -1.358 -4.875 10.745 1.00 98.75 73 PHE A C 1
ATOM 579 O O . PHE A 1 73 ? -0.457 -5.556 10.260 1.00 98.75 73 PHE A O 1
ATOM 586 N N . ASN A 1 74 ? -1.264 -4.369 11.978 1.00 98.81 74 ASN A N 1
ATOM 587 C CA . ASN A 1 74 ? -0.137 -4.620 12.878 1.00 98.81 74 ASN A CA 1
ATOM 588 C C . ASN A 1 74 ? 0.081 -6.109 13.164 1.00 98.81 74 ASN A C 1
ATOM 590 O O . ASN A 1 74 ? 1.218 -6.581 13.177 1.00 98.81 74 ASN A O 1
ATOM 594 N N . ASP A 1 75 ? -0.996 -6.846 13.402 1.00 98.75 75 ASP A N 1
ATOM 595 C CA . ASP A 1 75 ? -0.909 -8.269 13.707 1.00 98.75 75 ASP A CA 1
ATOM 596 C C . ASP A 1 75 ? -0.497 -9.056 12.442 1.00 98.75 75 ASP A C 1
ATOM 598 O O . ASP A 1 75 ? 0.397 -9.904 12.508 1.00 98.75 75 ASP A O 1
ATOM 602 N N . LEU A 1 76 ? -1.045 -8.710 11.266 1.00 98.62 76 LEU A N 1
ATOM 603 C CA . LEU A 1 76 ? -0.635 -9.287 9.977 1.00 98.62 76 LEU A CA 1
ATOM 604 C C . LEU A 1 76 ? 0.846 -9.027 9.688 1.00 98.62 76 LEU A C 1
ATOM 606 O O . LEU A 1 76 ? 1.590 -9.975 9.431 1.00 98.62 76 LEU A O 1
ATOM 610 N N . ILE A 1 77 ? 1.304 -7.773 9.760 1.00 98.44 77 ILE A N 1
ATOM 611 C CA . ILE A 1 77 ? 2.696 -7.427 9.433 1.00 98.44 77 ILE A CA 1
ATOM 612 C C . ILE A 1 77 ? 3.682 -8.058 10.426 1.00 98.44 77 ILE A C 1
ATOM 614 O O . ILE A 1 77 ? 4.770 -8.475 10.032 1.00 98.44 77 ILE A O 1
ATOM 618 N N . GLY A 1 78 ? 3.287 -8.199 11.697 1.00 98.50 78 GLY A N 1
ATOM 619 C CA . GLY A 1 78 ? 4.064 -8.886 12.730 1.00 98.50 78 GLY A CA 1
ATOM 620 C C . GLY A 1 78 ? 4.260 -10.377 12.452 1.00 98.50 78 GLY A C 1
ATOM 621 O O . GLY A 1 78 ? 5.343 -10.917 12.697 1.00 98.50 78 GLY A O 1
ATOM 622 N N . ASN A 1 79 ? 3.236 -11.027 11.898 1.00 98.31 79 ASN A N 1
ATOM 623 C CA . ASN A 1 79 ? 3.283 -12.434 11.508 1.00 98.31 79 ASN A CA 1
ATOM 624 C C . ASN A 1 79 ? 4.037 -12.639 10.190 1.00 98.31 79 ASN A C 1
ATOM 626 O O . ASN A 1 79 ? 4.880 -13.532 10.101 1.00 98.31 79 ASN A O 1
ATOM 630 N N . PHE A 1 80 ? 3.764 -11.799 9.189 1.00 98.56 80 PHE A N 1
ATOM 631 C CA . PHE A 1 80 ? 4.352 -11.914 7.857 1.00 98.56 80 PHE A CA 1
ATOM 632 C C . PHE A 1 80 ? 5.827 -11.494 7.821 1.00 98.56 80 PHE A C 1
ATOM 634 O O . PHE A 1 80 ? 6.622 -12.121 7.127 1.00 98.56 80 PHE A O 1
ATOM 641 N N . LYS A 1 81 ? 6.222 -10.481 8.607 1.00 98.44 81 LYS A N 1
ATOM 642 C CA . LYS A 1 81 ? 7.602 -9.970 8.715 1.00 98.44 81 LYS A CA 1
ATOM 643 C C . LYS A 1 81 ? 8.199 -9.607 7.344 1.00 98.44 81 LYS A C 1
ATOM 645 O O . LYS A 1 81 ? 9.157 -10.266 6.907 1.00 98.44 81 LYS A O 1
ATOM 650 N N . PRO A 1 82 ? 7.627 -8.604 6.649 1.00 98.44 82 PRO A N 1
ATOM 651 C CA . PRO A 1 82 ? 8.025 -8.269 5.287 1.00 98.44 82 PRO A CA 1
ATOM 652 C C . PRO A 1 82 ? 9.485 -7.818 5.216 1.00 98.44 82 PRO A C 1
ATOM 654 O O . PRO A 1 82 ? 9.969 -7.049 6.047 1.00 98.44 82 PRO A O 1
ATOM 657 N N . GLU A 1 83 ? 10.183 -8.276 4.185 1.00 98.38 83 GLU A N 1
ATOM 658 C CA . GLU A 1 83 ? 11.502 -7.770 3.786 1.00 98.38 83 GLU A CA 1
ATOM 659 C C . GLU A 1 83 ? 11.342 -6.495 2.960 1.00 98.38 83 GLU A C 1
ATOM 661 O O . GLU A 1 83 ? 12.120 -5.551 3.103 1.00 98.38 83 GLU A O 1
ATOM 666 N N . VAL A 1 84 ? 10.296 -6.470 2.132 1.00 98.56 84 VAL A N 1
ATOM 667 C CA . VAL A 1 84 ? 9.943 -5.359 1.255 1.00 98.56 84 VAL A CA 1
ATOM 668 C C . VAL A 1 84 ? 8.484 -5.002 1.483 1.00 98.56 84 VAL A C 1
ATOM 670 O O . VAL A 1 84 ? 7.614 -5.875 1.495 1.00 98.56 84 VAL A O 1
ATOM 673 N N . ILE A 1 85 ? 8.232 -3.709 1.646 1.00 98.75 85 ILE A N 1
ATOM 674 C CA . ILE A 1 85 ? 6.895 -3.134 1.661 1.00 98.75 85 ILE A CA 1
ATOM 675 C C . ILE A 1 85 ? 6.742 -2.311 0.388 1.00 98.75 85 ILE A C 1
ATOM 677 O O . ILE A 1 85 ? 7.593 -1.481 0.060 1.00 98.75 85 ILE A O 1
ATOM 681 N N . THR A 1 86 ? 5.668 -2.577 -0.338 1.00 98.69 86 THR A N 1
ATOM 682 C CA . THR A 1 86 ? 5.324 -1.923 -1.590 1.00 98.69 86 THR A CA 1
ATOM 683 C C . THR A 1 86 ? 3.891 -1.378 -1.553 1.00 98.69 86 THR A C 1
ATOM 685 O O . THR A 1 86 ? 3.165 -1.560 -0.578 1.00 98.69 86 THR A O 1
ATOM 688 N N . GLY A 1 87 ? 3.517 -0.634 -2.584 1.00 98.50 87 GLY A N 1
ATOM 689 C CA . GLY A 1 87 ? 2.314 0.200 -2.663 1.00 98.50 87 GLY A CA 1
ATOM 690 C C . GLY A 1 87 ? 2.521 1.270 -3.740 1.00 98.50 87 GLY A C 1
ATOM 691 O O . GLY A 1 87 ? 3.637 1.413 -4.259 1.00 98.50 87 GLY A O 1
ATOM 692 N N . PHE A 1 88 ? 1.514 2.089 -4.027 1.00 98.44 88 PHE A N 1
ATOM 693 C CA . PHE A 1 88 ? 1.612 3.126 -5.059 1.00 98.44 88 PHE A CA 1
ATOM 694 C C . PHE A 1 88 ? 1.496 4.529 -4.454 1.00 98.44 88 PHE A C 1
ATOM 696 O O . PHE A 1 88 ? 0.435 4.896 -3.976 1.00 98.44 88 PHE A O 1
ATOM 703 N N . ASN A 1 89 ? 2.573 5.326 -4.486 1.00 97.81 89 ASN A N 1
ATOM 704 C CA . ASN A 1 89 ? 2.684 6.612 -3.771 1.00 97.81 89 ASN A CA 1
ATOM 705 C C . ASN A 1 89 ? 2.654 6.491 -2.228 1.00 97.81 89 ASN A C 1
ATOM 707 O O . ASN A 1 89 ? 2.546 7.487 -1.507 1.00 97.81 89 ASN A O 1
ATOM 711 N N . HIS A 1 90 ? 2.812 5.273 -1.709 1.00 97.69 90 HIS A N 1
ATOM 712 C CA . HIS A 1 90 ? 2.684 4.979 -0.286 1.00 97.69 90 HIS A CA 1
ATOM 713 C C . HIS A 1 90 ? 3.791 5.591 0.574 1.00 97.69 90 HIS A C 1
ATOM 715 O O . HIS A 1 90 ? 3.582 5.867 1.756 1.00 97.69 90 HIS A O 1
ATOM 721 N N . ALA A 1 91 ? 4.972 5.845 0.001 1.00 97.56 91 ALA A N 1
ATOM 722 C CA . ALA A 1 91 ? 6.062 6.477 0.738 1.00 97.56 91 ALA A CA 1
ATOM 723 C C . ALA A 1 91 ? 5.777 7.962 1.021 1.00 97.56 91 ALA A C 1
ATOM 725 O O . ALA A 1 91 ? 6.294 8.511 1.994 1.00 97.56 91 ALA A O 1
ATOM 726 N N . ALA A 1 92 ? 4.960 8.609 0.183 1.00 96.38 92 ALA A N 1
ATOM 727 C CA . ALA A 1 92 ? 4.633 10.028 0.295 1.00 96.38 92 ALA A CA 1
ATOM 728 C C . ALA A 1 92 ? 3.265 10.300 0.942 1.00 96.38 92 ALA A C 1
ATOM 730 O O . ALA A 1 92 ? 3.031 11.429 1.374 1.00 96.38 92 ALA A O 1
ATOM 731 N N . TYR A 1 93 ? 2.379 9.303 1.021 1.00 96.56 93 TYR A N 1
ATOM 732 C CA . TYR A 1 93 ? 1.029 9.471 1.561 1.00 96.56 93 TYR A CA 1
ATOM 733 C C . TYR A 1 93 ? 0.701 8.459 2.663 1.00 96.56 93 TYR A C 1
ATOM 735 O O . TYR A 1 93 ? 0.636 8.835 3.835 1.00 96.56 93 TYR A O 1
ATOM 743 N N . ASP A 1 94 ? 0.570 7.179 2.322 1.00 98.06 94 ASP A N 1
ATOM 744 C CA . ASP A 1 94 ? 0.034 6.150 3.216 1.00 98.06 94 ASP A CA 1
ATOM 745 C C . ASP A 1 94 ? 0.876 5.929 4.478 1.00 98.06 94 ASP A C 1
ATOM 747 O O . ASP A 1 94 ? 0.367 5.957 5.603 1.00 98.06 94 ASP A O 1
ATOM 751 N N . ILE A 1 95 ? 2.192 5.757 4.312 1.00 98.25 95 ILE A N 1
ATOM 752 C CA . ILE A 1 95 ? 3.125 5.585 5.430 1.00 98.25 95 ILE A CA 1
ATOM 753 C C . ILE A 1 95 ? 3.116 6.829 6.335 1.00 98.25 95 ILE A C 1
ATOM 755 O O . ILE A 1 95 ? 2.913 6.669 7.546 1.00 98.25 95 ILE A O 1
ATOM 759 N N . PRO A 1 96 ? 3.302 8.063 5.813 1.00 97.50 96 PRO A N 1
ATOM 760 C CA . PRO A 1 96 ? 3.150 9.276 6.612 1.00 97.50 96 PRO A CA 1
ATOM 761 C C . PRO A 1 96 ? 1.824 9.345 7.372 1.00 97.50 96 PRO A C 1
ATOM 763 O O . PRO A 1 96 ? 1.841 9.625 8.574 1.00 97.50 96 PRO A O 1
ATOM 766 N N . LEU A 1 97 ? 0.696 9.040 6.718 1.00 97.25 97 LEU A N 1
ATOM 767 C CA . LEU A 1 97 ? -0.622 9.067 7.348 1.00 97.25 97 LEU A CA 1
ATOM 768 C C . LEU A 1 97 ? -0.681 8.107 8.536 1.00 97.25 97 LEU A C 1
ATOM 770 O O . LEU A 1 97 ? -1.016 8.544 9.639 1.00 97.25 97 LEU A O 1
ATOM 774 N N . ILE A 1 98 ? -0.275 6.845 8.356 1.00 97.88 98 ILE A N 1
ATOM 775 C CA . ILE A 1 98 ? -0.191 5.859 9.444 1.00 97.88 98 ILE A CA 1
ATOM 776 C C . ILE A 1 98 ? 0.673 6.400 10.585 1.00 97.88 98 ILE A C 1
ATOM 778 O O . ILE A 1 98 ? 0.251 6.365 11.743 1.00 97.88 98 ILE A O 1
ATOM 782 N N . TYR A 1 99 ? 1.851 6.961 10.295 1.00 96.44 99 TYR A N 1
ATOM 783 C CA . TYR A 1 99 ? 2.714 7.524 11.335 1.00 96.44 99 TYR A CA 1
ATOM 784 C C . TYR A 1 99 ? 2.024 8.629 12.140 1.00 96.44 99 TYR A C 1
ATOM 786 O O . TYR A 1 99 ? 2.149 8.629 13.368 1.00 96.44 99 TYR A O 1
ATOM 794 N N . THR A 1 100 ? 1.239 9.512 11.506 1.00 95.38 100 THR A N 1
ATOM 795 C CA . THR A 1 100 ? 0.476 10.546 12.237 1.00 95.38 100 THR A CA 1
ATOM 796 C C . THR A 1 100 ? -0.524 9.956 13.236 1.00 95.38 100 THR A C 1
ATOM 798 O O . THR A 1 100 ? -0.817 10.586 14.257 1.00 95.38 100 THR A O 1
ATOM 801 N N . LYS A 1 101 ? -1.027 8.741 12.979 1.00 95.75 101 LYS A N 1
ATOM 802 C CA . LYS A 1 101 ? -1.902 7.998 13.894 1.00 95.75 101 LYS A CA 1
ATOM 803 C C . LYS A 1 101 ? -1.094 7.351 15.010 1.00 95.75 101 LYS A C 1
ATOM 805 O O . LYS A 1 101 ? -1.402 7.531 16.187 1.00 95.75 101 LYS A O 1
ATOM 810 N N . LEU A 1 102 ? -0.005 6.668 14.659 1.00 96.62 102 LEU A N 1
ATOM 811 C CA . LEU A 1 102 ? 0.829 5.918 15.602 1.00 96.62 102 LEU A CA 1
ATOM 812 C C . LEU A 1 102 ? 1.487 6.787 16.684 1.00 96.62 102 LEU A C 1
ATOM 814 O O . LEU A 1 102 ? 1.721 6.304 17.796 1.00 96.62 102 LEU A O 1
ATOM 818 N N . VAL A 1 103 ? 1.807 8.050 16.386 1.00 95.25 103 VAL A N 1
ATOM 819 C CA . VAL A 1 103 ? 2.402 8.977 17.370 1.00 95.25 103 VAL A CA 1
ATOM 820 C C . VAL A 1 103 ? 1.400 9.486 18.408 1.00 95.25 103 VAL A C 1
ATOM 822 O O . VAL A 1 103 ? 1.815 9.902 19.485 1.00 95.25 103 VAL A O 1
ATOM 825 N N . LYS A 1 104 ? 0.095 9.431 18.116 1.00 94.69 104 LYS A N 1
ATOM 826 C CA . LYS A 1 104 ? -0.975 9.887 19.021 1.00 94.69 104 LYS A CA 1
ATOM 827 C C . LYS A 1 104 ? -1.451 8.800 19.987 1.00 94.69 104 LYS A C 1
ATOM 829 O O . LYS A 1 104 ? -2.162 9.101 20.941 1.00 94.69 104 LYS A O 1
ATOM 834 N N . LEU A 1 105 ? -1.084 7.540 19.746 1.00 96.88 105 LEU A N 1
ATOM 835 C CA . LEU A 1 105 ? -1.511 6.417 20.579 1.00 96.88 105 LEU A CA 1
ATOM 836 C C . LEU A 1 105 ? -0.883 6.483 21.976 1.00 96.88 105 LEU A C 1
ATOM 838 O O . LEU A 1 105 ? 0.309 6.759 22.132 1.00 96.88 105 LEU A O 1
ATOM 842 N N . SER A 1 106 ? -1.669 6.136 22.996 1.00 97.31 106 SER A N 1
ATOM 843 C CA . SER A 1 106 ? -1.140 5.885 24.337 1.00 97.31 106 SER A CA 1
ATOM 844 C C . SER A 1 106 ? -0.154 4.712 24.321 1.00 97.31 106 SER A C 1
ATOM 846 O O . SER A 1 106 ? -0.189 3.864 23.428 1.00 97.31 106 SER A O 1
ATOM 848 N N . TYR A 1 107 ? 0.720 4.629 25.328 1.00 96.50 107 TYR A N 1
ATOM 849 C CA . TYR A 1 107 ? 1.720 3.559 25.416 1.00 96.50 107 TYR A CA 1
ATOM 850 C C . TYR A 1 107 ? 1.100 2.147 25.378 1.00 96.50 107 TYR A C 1
ATOM 852 O O . TYR A 1 107 ? 1.614 1.262 24.699 1.00 96.50 107 TYR A O 1
ATOM 860 N N . SER A 1 108 ? -0.042 1.943 26.043 1.00 97.31 108 SER A N 1
ATOM 861 C CA . SER A 1 108 ? -0.743 0.651 26.078 1.00 97.31 108 SER A CA 1
ATOM 862 C C . SER A 1 108 ? -1.384 0.248 24.747 1.00 97.31 108 SER A C 1
ATOM 864 O O . SER A 1 108 ? -1.670 -0.929 24.550 1.00 97.31 108 SER A O 1
ATOM 866 N N . ARG A 1 109 ? -1.608 1.200 23.834 1.00 97.94 109 ARG A N 1
ATOM 867 C CA . ARG A 1 109 ? -2.220 0.961 22.516 1.00 97.94 109 ARG A CA 1
ATOM 868 C C . ARG A 1 109 ? -1.199 0.890 21.385 1.00 97.94 109 ARG A C 1
ATOM 870 O O . ARG A 1 109 ? -1.595 0.810 20.227 1.00 97.94 109 ARG A O 1
ATOM 877 N N . GLN A 1 110 ? 0.095 0.935 21.692 1.00 98.12 110 GLN A N 1
ATOM 878 C CA . GLN A 1 110 ? 1.149 1.000 20.684 1.00 98.12 110 GLN A CA 1
ATOM 879 C C . GLN A 1 110 ? 1.145 -0.206 19.739 1.00 98.12 110 GLN A C 1
ATOM 881 O O . GLN A 1 110 ? 1.115 -1.358 20.163 1.00 98.12 110 GLN A O 1
ATOM 886 N N . LEU A 1 111 ? 1.235 0.086 18.441 1.00 98.62 111 LEU A N 1
ATOM 887 C CA . LEU A 1 111 ? 1.293 -0.900 17.364 1.00 98.62 111 LEU A CA 1
ATOM 888 C C . LEU A 1 111 ? 2.753 -1.092 16.933 1.00 98.62 111 LEU A C 1
ATOM 890 O O . LEU A 1 111 ? 3.230 -0.511 15.954 1.00 98.62 111 LEU A O 1
ATOM 894 N N . TRP A 1 112 ? 3.502 -1.838 17.749 1.00 98.38 112 TRP A N 1
ATOM 895 C CA . TRP A 1 112 ? 4.958 -1.949 17.628 1.00 98.38 112 TRP A CA 1
ATOM 896 C C . TRP A 1 112 ? 5.428 -2.640 16.348 1.00 98.38 112 TRP A C 1
ATOM 898 O O . TRP A 1 112 ? 6.482 -2.268 15.836 1.00 98.38 112 TRP A O 1
ATOM 908 N N . HIS A 1 113 ? 4.669 -3.595 15.802 1.00 98.75 113 HIS A N 1
ATOM 909 C CA . HIS A 1 113 ? 5.062 -4.270 14.564 1.00 98.75 113 HIS A CA 1
ATOM 910 C C . HIS A 1 113 ? 4.992 -3.325 13.369 1.00 98.75 113 HIS A C 1
ATOM 912 O O . HIS A 1 113 ? 5.939 -3.298 12.587 1.00 98.75 113 HIS A O 1
ATOM 918 N N . LEU A 1 114 ? 3.952 -2.485 13.273 1.00 98.38 114 LEU A N 1
ATOM 919 C CA . LEU A 1 114 ? 3.904 -1.440 12.243 1.00 98.38 114 LEU A CA 1
ATOM 920 C C . LEU A 1 114 ? 5.103 -0.502 12.353 1.00 98.38 114 LEU A C 1
ATOM 922 O O . LEU A 1 114 ? 5.811 -0.301 11.373 1.00 98.38 114 LEU A O 1
ATOM 926 N N . LYS A 1 115 ? 5.386 0.021 13.554 1.00 98.31 115 LYS A N 1
ATOM 927 C CA . LYS A 1 115 ? 6.542 0.909 13.767 1.00 98.31 115 LYS A CA 1
ATOM 928 C C . LYS A 1 115 ? 7.860 0.251 13.368 1.00 98.31 115 LYS A C 1
ATOM 930 O O . LYS A 1 115 ? 8.696 0.899 12.745 1.00 98.31 115 LYS A O 1
ATOM 935 N N . PHE A 1 116 ? 8.039 -1.011 13.751 1.00 98.62 116 PHE A N 1
ATOM 936 C CA . PHE A 1 116 ? 9.256 -1.762 13.485 1.00 98.62 116 PHE A CA 1
ATOM 937 C C . PHE A 1 116 ? 9.441 -2.014 11.987 1.00 98.62 116 PHE A C 1
ATOM 939 O O . PHE A 1 116 ? 10.476 -1.646 11.442 1.00 98.62 116 PHE A O 1
ATOM 946 N N . PHE A 1 117 ? 8.449 -2.587 11.302 1.00 98.62 117 PHE A N 1
ATOM 947 C CA . PHE A 1 117 ? 8.597 -2.973 9.896 1.00 98.62 117 PHE A CA 1
ATOM 948 C C . PHE A 1 117 ? 8.556 -1.779 8.937 1.00 98.62 117 PHE A C 1
ATOM 950 O O . PHE A 1 117 ? 9.362 -1.740 8.016 1.00 98.62 117 PHE A O 1
ATOM 957 N N . LEU A 1 118 ? 7.761 -0.735 9.203 1.00 97.81 118 LEU A N 1
ATOM 958 C CA . LEU A 1 118 ? 7.840 0.507 8.417 1.00 97.81 118 LEU A CA 1
ATOM 959 C C . LEU A 1 118 ? 9.210 1.201 8.533 1.00 97.81 118 LEU A C 1
ATOM 961 O O . LEU A 1 118 ? 9.606 1.926 7.626 1.00 97.81 118 LEU A O 1
ATOM 965 N N . GLY A 1 119 ? 9.941 0.976 9.631 1.00 97.38 119 GLY A N 1
ATOM 966 C CA . GLY A 1 119 ? 11.278 1.535 9.846 1.00 97.38 119 GLY A CA 1
ATOM 967 C C . GLY A 1 119 ? 12.447 0.630 9.443 1.00 97.38 119 GLY A C 1
ATOM 968 O O . GLY A 1 119 ? 13.583 1.099 9.445 1.00 97.38 119 GLY A O 1
ATOM 969 N N . THR A 1 120 ? 12.211 -0.654 9.150 1.00 98.12 120 THR A N 1
ATOM 970 C CA . THR A 1 120 ? 13.291 -1.643 8.934 1.00 98.12 120 THR A CA 1
ATOM 971 C C . THR A 1 120 ? 13.177 -2.429 7.632 1.00 98.12 120 THR A C 1
ATOM 973 O O . THR A 1 120 ? 14.201 -2.892 7.130 1.00 98.12 120 THR A O 1
ATOM 976 N N . SER A 1 121 ? 11.979 -2.570 7.062 1.00 98.44 121 SER A N 1
ATOM 977 C CA . SER A 1 121 ? 11.787 -3.160 5.736 1.00 98.44 121 SER A CA 1
ATOM 978 C C . SER A 1 121 ? 12.244 -2.191 4.641 1.00 98.44 121 SER A C 1
ATOM 980 O O . SER A 1 121 ? 12.234 -0.970 4.817 1.00 98.44 121 SER A O 1
ATOM 982 N N . PHE A 1 122 ? 12.615 -2.716 3.473 1.00 98.00 122 PHE A N 1
ATOM 983 C CA . PHE A 1 122 ? 12.834 -1.873 2.301 1.00 98.00 122 PHE A CA 1
ATOM 984 C C . PHE A 1 122 ? 11.498 -1.319 1.808 1.00 98.00 122 PHE A C 1
ATOM 986 O O . PHE A 1 122 ? 10.577 -2.079 1.520 1.00 98.00 122 PHE A O 1
ATOM 993 N N . ILE A 1 123 ? 11.410 0.002 1.676 1.00 98.00 123 ILE A N 1
ATOM 994 C CA . ILE A 1 123 ? 10.234 0.681 1.131 1.00 98.00 123 ILE A CA 1
ATOM 995 C C . ILE A 1 123 ? 10.424 0.849 -0.380 1.00 98.00 123 ILE A C 1
ATOM 997 O O . ILE A 1 123 ? 11.330 1.558 -0.825 1.00 98.00 123 ILE A O 1
ATOM 1001 N N . ALA A 1 124 ? 9.594 0.165 -1.166 1.00 97.69 124 ALA A N 1
ATOM 1002 C CA . ALA A 1 124 ? 9.663 0.113 -2.624 1.00 97.69 124 ALA A CA 1
ATOM 1003 C C . ALA A 1 124 ? 8.396 0.713 -3.244 1.00 97.69 124 ALA A C 1
ATOM 1005 O O . ALA A 1 124 ? 7.443 0.002 -3.560 1.00 97.69 124 ALA A O 1
ATOM 1006 N N . ASP A 1 125 ? 8.379 2.035 -3.407 1.00 98.19 125 ASP A N 1
ATOM 1007 C CA . ASP A 1 125 ? 7.236 2.756 -3.971 1.00 98.19 125 ASP A CA 1
ATOM 1008 C C . ASP A 1 125 ? 7.142 2.575 -5.493 1.00 98.19 125 ASP A C 1
ATOM 1010 O O . ASP A 1 125 ? 7.967 3.079 -6.270 1.00 98.19 125 ASP A O 1
ATOM 1014 N N . MET A 1 126 ? 6.104 1.847 -5.916 1.00 98.31 126 MET A N 1
ATOM 1015 C CA . MET A 1 126 ? 5.935 1.438 -7.307 1.00 98.31 126 MET A CA 1
ATOM 1016 C C . MET A 1 126 ? 5.621 2.593 -8.237 1.00 98.31 126 MET A C 1
ATOM 1018 O O . MET A 1 126 ? 5.879 2.474 -9.432 1.00 98.31 126 MET A O 1
ATOM 1022 N N . MET A 1 127 ? 5.155 3.733 -7.725 1.00 98.06 127 MET A N 1
ATOM 1023 C CA . MET A 1 127 ? 4.926 4.908 -8.558 1.00 98.06 127 MET A CA 1
ATOM 1024 C C . MET A 1 127 ? 6.228 5.373 -9.230 1.00 98.06 127 MET A C 1
ATOM 1026 O O . MET A 1 127 ? 6.257 5.661 -10.430 1.00 98.06 127 MET A O 1
ATOM 1030 N N . TYR A 1 128 ? 7.325 5.394 -8.472 1.00 97.44 128 TYR A N 1
ATOM 1031 C CA . TYR A 1 128 ? 8.640 5.797 -8.972 1.00 97.44 128 TYR A CA 1
ATOM 1032 C C . TYR A 1 128 ? 9.327 4.666 -9.739 1.00 97.44 128 TYR A C 1
ATOM 1034 O O . TYR A 1 128 ? 9.937 4.918 -10.778 1.00 97.44 128 TYR A O 1
ATOM 1042 N N . ILE A 1 129 ? 9.196 3.419 -9.274 1.00 97.75 129 ILE A N 1
ATOM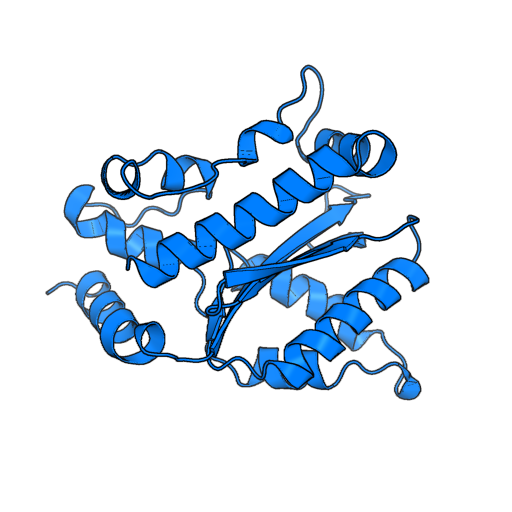 1043 C CA . ILE A 1 129 ? 9.775 2.249 -9.955 1.00 97.75 129 ILE A CA 1
ATOM 1044 C C . ILE A 1 129 ? 9.160 2.080 -11.347 1.00 97.75 129 ILE A C 1
ATOM 1046 O O . ILE A 1 129 ? 9.900 1.931 -12.317 1.00 97.75 129 ILE A O 1
ATOM 1050 N N . CYS A 1 130 ? 7.838 2.215 -11.484 1.00 97.88 130 CYS A N 1
ATOM 1051 C CA . CYS A 1 130 ? 7.169 2.179 -12.784 1.00 97.88 130 CYS A CA 1
ATOM 1052 C C . CYS A 1 130 ? 7.636 3.315 -13.701 1.00 97.88 130 CYS A C 1
ATOM 1054 O O . CYS A 1 130 ? 7.795 3.103 -14.900 1.00 97.88 130 CYS A O 1
ATOM 1056 N N . ALA A 1 131 ? 7.884 4.516 -13.168 1.00 97.25 131 ALA A N 1
ATOM 1057 C CA . ALA A 1 131 ? 8.422 5.618 -13.963 1.00 97.25 131 ALA A CA 1
ATOM 1058 C C . ALA A 1 131 ? 9.851 5.340 -14.460 1.00 97.25 131 ALA A C 1
ATOM 1060 O O . ALA A 1 131 ? 10.177 5.709 -15.588 1.00 97.25 131 ALA A O 1
ATOM 1061 N N . MET A 1 132 ? 10.686 4.663 -13.660 1.00 96.81 132 MET A N 1
ATOM 1062 C CA . MET A 1 132 ? 12.010 4.200 -14.099 1.00 96.81 132 MET A CA 1
ATOM 1063 C C . MET A 1 132 ? 11.899 3.093 -15.149 1.00 96.81 132 MET A C 1
ATOM 1065 O O . MET A 1 132 ? 12.612 3.140 -16.147 1.00 96.81 132 MET A O 1
ATOM 1069 N N . ASP A 1 133 ? 11.014 2.115 -14.948 1.00 96.81 133 ASP A N 1
ATOM 1070 C CA . ASP A 1 133 ? 10.853 0.989 -15.873 1.00 96.81 133 ASP A CA 1
ATOM 1071 C C . ASP A 1 133 ? 10.247 1.419 -17.218 1.00 96.81 133 ASP A C 1
ATOM 1073 O O . ASP A 1 133 ? 10.630 0.877 -18.248 1.00 96.81 133 ASP A O 1
ATOM 1077 N N . LEU A 1 134 ? 9.396 2.450 -17.248 1.00 96.44 134 LEU A N 1
ATOM 1078 C CA . LEU A 1 134 ? 8.852 3.042 -18.480 1.00 96.44 134 LEU A CA 1
ATOM 1079 C C . LEU A 1 134 ? 9.812 4.018 -19.183 1.00 96.44 134 LEU A C 1
ATOM 1081 O O . LEU A 1 134 ? 9.528 4.454 -20.303 1.00 96.44 134 LEU A O 1
ATOM 1085 N N . PHE A 1 135 ? 10.920 4.409 -18.547 1.00 95.25 135 PHE A N 1
ATOM 1086 C CA . PHE A 1 135 ? 11.858 5.379 -19.119 1.00 95.25 135 PHE A CA 1
ATOM 1087 C C . PHE A 1 135 ? 12.440 4.932 -20.474 1.00 95.25 135 PHE A C 1
ATOM 1089 O O . PHE A 1 135 ? 12.436 5.751 -21.392 1.00 95.25 135 PHE A O 1
ATOM 1096 N N . PRO A 1 136 ? 12.895 3.675 -20.667 1.00 92.12 136 PRO A N 1
ATOM 1097 C CA . PRO A 1 136 ? 13.447 3.232 -21.950 1.00 92.12 136 PRO A CA 1
ATOM 1098 C C . PRO A 1 136 ? 12.437 3.286 -23.104 1.00 92.12 136 PRO A C 1
ATOM 1100 O O . PRO A 1 136 ? 12.826 3.535 -24.240 1.00 92.12 136 PRO A O 1
ATOM 1103 N N . ASP A 1 137 ? 11.150 3.082 -22.808 1.00 92.25 137 ASP A N 1
ATOM 1104 C CA . ASP A 1 137 ? 10.074 3.061 -23.804 1.00 92.25 137 ASP A CA 1
ATOM 1105 C C . ASP A 1 137 ? 9.561 4.468 -24.148 1.00 92.25 137 ASP A C 1
ATOM 1107 O O . ASP A 1 137 ? 9.150 4.736 -25.274 1.00 92.25 137 ASP A O 1
ATOM 1111 N N . THR A 1 138 ? 9.561 5.375 -23.168 1.00 92.88 138 THR A N 1
ATOM 1112 C CA . THR A 1 138 ? 8.962 6.715 -23.307 1.00 92.88 138 THR A CA 1
ATOM 1113 C C . THR A 1 138 ? 9.984 7.832 -23.504 1.00 92.88 138 THR A C 1
ATOM 1115 O O . THR A 1 138 ? 9.622 8.918 -23.947 1.00 92.88 138 THR A O 1
ATOM 1118 N N . GLY A 1 139 ? 11.251 7.597 -23.153 1.00 92.25 139 GLY A N 1
ATOM 1119 C CA . GLY A 1 139 ? 12.306 8.612 -23.128 1.00 92.25 139 GLY A CA 1
ATOM 1120 C C . GLY A 1 139 ? 12.158 9.658 -22.014 1.00 92.25 139 GLY A C 1
ATOM 1121 O O . GLY A 1 139 ? 12.983 10.567 -21.930 1.00 92.25 139 GLY A O 1
ATOM 1122 N N . GLU A 1 140 ? 11.139 9.551 -21.151 1.00 92.44 140 GLU A N 1
ATOM 1123 C CA . GLU A 1 140 ? 10.844 10.519 -20.091 1.00 92.44 140 GLU A CA 1
ATOM 1124 C C . GLU A 1 140 ? 10.676 9.858 -18.717 1.00 92.44 140 GLU A C 1
ATOM 1126 O O . GLU A 1 140 ? 9.960 8.870 -18.544 1.00 92.44 140 GLU A O 1
ATOM 1131 N N . TYR A 1 141 ? 11.293 10.452 -17.690 1.00 91.88 141 TYR A N 1
ATOM 1132 C CA . TYR A 1 141 ? 11.025 10.079 -16.303 1.00 91.88 141 TYR A CA 1
ATOM 1133 C C . TYR A 1 141 ? 9.810 10.869 -15.821 1.00 91.88 141 TYR A C 1
ATOM 1135 O O . TYR A 1 141 ? 9.931 11.978 -15.299 1.00 91.88 141 TYR A O 1
ATOM 1143 N N . LYS A 1 142 ? 8.621 10.318 -16.061 1.00 95.00 142 LYS A N 1
ATOM 1144 C CA . LYS A 1 142 ? 7.351 10.963 -15.722 1.00 95.00 142 LYS A CA 1
ATOM 1145 C C . LYS A 1 142 ? 6.556 10.120 -14.739 1.00 95.00 142 LYS A C 1
ATOM 1147 O O . LYS A 1 142 ? 6.204 8.975 -15.020 1.00 95.00 142 LYS A O 1
ATOM 1152 N N . ILE A 1 143 ? 6.231 10.731 -13.606 1.00 96.50 143 ILE A N 1
ATOM 1153 C CA . ILE A 1 143 ? 5.350 10.151 -12.598 1.00 96.50 143 ILE A CA 1
ATOM 1154 C C . ILE A 1 143 ? 3.907 10.173 -13.106 1.00 96.50 143 ILE A C 1
ATOM 1156 O O . ILE A 1 143 ? 3.442 11.164 -13.675 1.00 96.50 143 ILE A O 1
ATOM 1160 N N . ARG A 1 144 ? 3.206 9.050 -12.943 1.00 95.94 144 ARG A N 1
ATOM 1161 C CA . ARG A 1 144 ? 1.840 8.826 -13.431 1.00 95.94 144 ARG A CA 1
ATOM 1162 C C . ARG A 1 144 ? 1.040 8.147 -12.320 1.00 95.94 144 ARG A C 1
ATOM 1164 O O . ARG A 1 144 ? 1.603 7.361 -11.571 1.00 95.94 144 ARG A O 1
ATOM 1171 N N . GLY A 1 145 ? -0.255 8.443 -12.223 1.00 95.50 145 GLY A N 1
ATOM 1172 C CA . GLY A 1 145 ? -1.149 7.714 -11.315 1.00 95.50 145 GLY A CA 1
ATOM 1173 C C . GLY A 1 145 ? -1.324 6.257 -11.752 1.00 95.50 145 GLY A C 1
ATOM 1174 O O . GLY A 1 145 ? -1.186 5.968 -12.944 1.00 95.50 145 GLY A O 1
ATOM 1175 N N . LEU A 1 146 ? -1.667 5.371 -10.809 1.00 95.88 146 LEU A N 1
ATOM 1176 C CA . LEU A 1 146 ? -1.744 3.921 -11.025 1.00 95.88 146 LEU A CA 1
ATOM 1177 C C . LEU A 1 146 ? -2.563 3.563 -12.269 1.00 95.88 146 LEU A C 1
ATOM 1179 O O . LEU A 1 146 ? -2.041 2.912 -13.162 1.00 95.88 146 LEU A O 1
ATOM 1183 N N . ARG A 1 147 ? -3.781 4.103 -12.414 1.00 94.75 147 ARG A N 1
ATOM 1184 C CA . ARG A 1 147 ? -4.622 3.891 -13.608 1.00 94.75 147 ARG A CA 1
ATOM 1185 C C . ARG A 1 147 ? -3.862 4.095 -14.925 1.00 94.75 147 ARG A C 1
ATOM 1187 O O . ARG A 1 147 ? -3.850 3.214 -15.775 1.00 94.75 147 ARG A O 1
ATOM 1194 N N . LYS A 1 148 ? -3.188 5.240 -15.074 1.00 95.56 148 LYS A N 1
ATOM 1195 C CA . LYS A 1 148 ? -2.437 5.566 -16.297 1.00 95.56 148 LYS A CA 1
ATOM 1196 C C . LYS A 1 148 ? -1.257 4.627 -16.509 1.00 95.56 148 LYS A C 1
ATOM 1198 O O . LYS A 1 148 ? -0.887 4.387 -17.648 1.00 95.56 148 LYS A O 1
ATOM 1203 N N . VAL A 1 149 ? -0.645 4.139 -15.429 1.00 96.88 149 VAL A N 1
ATOM 1204 C CA . VAL A 1 149 ? 0.408 3.121 -15.502 1.00 96.88 149 VAL A CA 1
ATOM 1205 C C . VAL A 1 149 ? -0.175 1.814 -16.035 1.00 96.88 149 VAL A C 1
ATOM 1207 O O . VAL A 1 149 ? 0.347 1.297 -17.014 1.00 96.88 149 VAL A O 1
ATOM 1210 N N . LEU A 1 150 ? -1.284 1.323 -15.478 1.00 96.06 150 LEU A N 1
ATOM 1211 C CA . LEU A 1 150 ? -1.913 0.053 -15.877 1.00 96.06 150 LEU A CA 1
ATOM 1212 C C . LEU A 1 150 ? -2.411 0.032 -17.338 1.00 96.06 150 LEU A C 1
ATOM 1214 O O . LEU A 1 150 ? -2.575 -1.042 -17.921 1.00 96.06 150 LEU A O 1
ATOM 1218 N N . GLU A 1 151 ? -2.645 1.209 -17.924 1.00 95.50 151 GLU A N 1
ATOM 1219 C CA . GLU A 1 151 ? -3.043 1.415 -19.324 1.00 95.50 151 GLU A CA 1
ATOM 1220 C C . GLU A 1 151 ? -1.844 1.500 -20.298 1.00 95.50 151 GLU A C 1
ATOM 1222 O O . GLU A 1 151 ? -2.036 1.517 -21.516 1.00 95.50 151 GLU A O 1
ATOM 1227 N N . MET A 1 152 ? -0.599 1.551 -19.806 1.00 96.19 152 MET A N 1
ATOM 1228 C CA . MET A 1 152 ? 0.586 1.646 -20.668 1.00 96.19 152 MET A CA 1
ATOM 1229 C C . MET A 1 152 ? 0.780 0.364 -21.494 1.00 96.19 152 MET A C 1
ATOM 1231 O O . MET A 1 152 ? 0.703 -0.726 -20.922 1.00 96.19 152 MET A O 1
ATOM 1235 N N . PRO A 1 153 ? 1.166 0.457 -22.788 1.00 96.25 153 PRO A N 1
ATOM 1236 C CA . PRO A 1 153 ? 1.364 -0.706 -23.661 1.00 96.25 153 PRO A CA 1
ATOM 1237 C C . PRO A 1 153 ? 2.223 -1.821 -23.058 1.00 96.25 153 P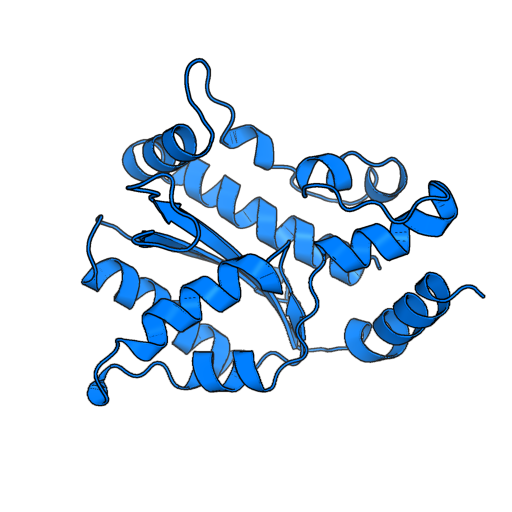RO A C 1
ATOM 1239 O O . PRO A 1 153 ? 1.911 -2.998 -23.213 1.00 96.25 153 PRO A O 1
ATOM 1242 N N . LYS A 1 154 ? 3.264 -1.441 -22.308 1.00 96.38 154 LYS A N 1
ATOM 1243 C CA . LYS A 1 154 ? 4.183 -2.355 -21.623 1.00 96.38 154 LYS A CA 1
ATOM 1244 C C . LYS A 1 154 ? 3.501 -3.297 -20.626 1.00 96.38 154 LYS A C 1
ATOM 1246 O O . LYS A 1 154 ? 3.948 -4.426 -20.463 1.00 96.38 154 LYS A O 1
ATOM 1251 N N . TYR A 1 155 ? 2.434 -2.843 -19.972 1.00 97.12 155 TYR A N 1
ATOM 1252 C CA . TYR A 1 155 ? 1.755 -3.574 -18.901 1.00 97.12 155 TYR A CA 1
ATOM 1253 C C . TYR A 1 155 ? 0.387 -4.129 -19.330 1.00 97.12 155 TYR A C 1
ATOM 1255 O O . TYR A 1 155 ? -0.280 -4.798 -18.543 1.00 97.12 155 TYR A O 1
ATOM 1263 N N . LEU A 1 156 ? -0.046 -3.904 -20.578 1.00 94.25 156 LEU A N 1
ATOM 1264 C CA . LEU A 1 156 ? -1.370 -4.332 -21.054 1.00 94.25 156 LEU A CA 1
ATOM 1265 C C . LEU A 1 156 ? -1.581 -5.848 -20.978 1.00 94.25 156 LEU A C 1
ATOM 1267 O O . LEU A 1 156 ? -2.685 -6.293 -20.675 1.00 94.25 156 LEU A O 1
ATOM 1271 N N . LEU A 1 157 ? -0.532 -6.634 -21.223 1.00 95.06 157 LEU A N 1
ATOM 1272 C CA . LEU A 1 157 ? -0.612 -8.098 -21.226 1.00 95.06 157 LEU A CA 1
ATOM 1273 C C . LEU A 1 157 ? -0.486 -8.724 -19.830 1.00 95.06 157 LEU A C 1
ATOM 1275 O O . LEU A 1 157 ? -0.621 -9.939 -19.701 1.00 95.06 157 LEU A O 1
ATOM 1279 N N . LEU A 1 158 ? -0.231 -7.922 -18.792 1.00 96.69 158 LEU A N 1
ATOM 1280 C CA . LEU A 1 158 ? -0.191 -8.421 -17.421 1.00 96.69 158 LEU A CA 1
ATOM 1281 C C . LEU A 1 158 ? -1.610 -8.747 -16.921 1.00 96.69 158 LEU A C 1
ATOM 1283 O O . LEU A 1 158 ? -2.565 -8.045 -17.293 1.00 96.69 158 LEU A O 1
ATOM 1287 N N . PRO A 1 159 ? -1.760 -9.771 -16.058 1.00 95.56 159 PRO A N 1
ATOM 1288 C CA . PRO A 1 159 ? -3.042 -10.205 -15.500 1.00 95.56 159 PRO A CA 1
ATOM 1289 C C . PRO A 1 159 ? -3.539 -9.258 -14.388 1.00 95.56 159 PRO A C 1
ATOM 1291 O O . PRO A 1 159 ? -3.830 -9.685 -13.279 1.00 95.56 159 PRO A O 1
ATOM 1294 N N . LEU A 1 160 ? -3.613 -7.961 -14.691 1.00 95.75 160 LEU A N 1
ATOM 1295 C CA . LEU A 1 160 ? -4.028 -6.898 -13.773 1.00 95.75 160 LEU A CA 1
ATOM 1296 C C . LEU A 1 160 ? -5.562 -6.828 -13.682 1.00 95.75 160 LEU A C 1
ATOM 1298 O O . LEU A 1 160 ? -6.251 -6.898 -14.708 1.00 95.75 160 LEU A O 1
ATOM 1302 N N . GLU A 1 161 ? -6.093 -6.631 -12.477 1.00 94.56 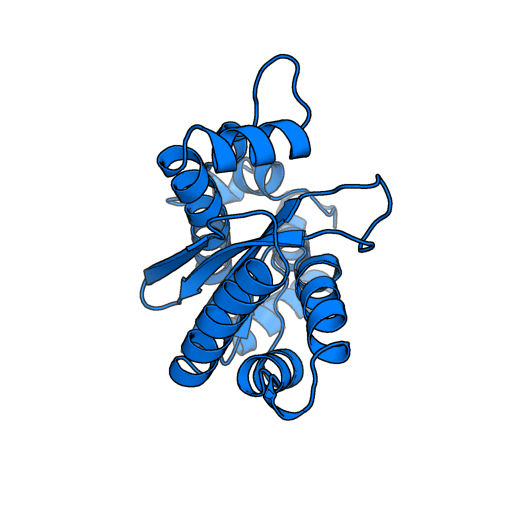161 GLU A N 1
ATOM 1303 C CA . GLU A 1 161 ? -7.522 -6.524 -12.182 1.00 94.56 161 GLU A CA 1
ATOM 1304 C C . GLU A 1 161 ? -8.141 -5.201 -12.658 1.00 94.56 161 GLU A C 1
ATOM 1306 O O . GLU A 1 161 ? -9.314 -5.194 -13.048 1.00 94.56 161 GLU A O 1
ATOM 1311 N N . ARG A 1 162 ? -7.374 -4.097 -12.648 1.00 94.12 162 ARG A N 1
ATOM 1312 C CA . ARG A 1 162 ? -7.753 -2.771 -13.183 1.00 94.12 162 ARG A CA 1
ATOM 1313 C C . ARG A 1 162 ? -9.080 -2.248 -12.623 1.00 94.12 162 ARG A C 1
ATOM 1315 O O . ARG A 1 162 ? -9.975 -1.839 -13.361 1.00 94.12 162 ARG A O 1
ATOM 1322 N N . LYS A 1 163 ? -9.215 -2.250 -11.295 1.00 93.69 163 LYS A N 1
ATOM 1323 C CA . LYS A 1 163 ? -10.468 -1.904 -10.594 1.00 93.69 163 LYS A CA 1
ATOM 1324 C C . LYS A 1 163 ? -10.649 -0.421 -10.267 1.00 93.69 163 LYS A C 1
ATOM 1326 O O . LYS A 1 163 ? -11.710 -0.054 -9.766 1.00 93.69 163 LYS A O 1
ATOM 1331 N N . LYS A 1 164 ? -9.692 0.450 -10.614 1.00 88.38 164 LYS A N 1
ATOM 1332 C CA . LYS A 1 164 ? -9.770 1.901 -10.343 1.00 88.38 164 LYS A CA 1
ATOM 1333 C C . LYS A 1 164 ? -11.005 2.601 -10.933 1.00 88.38 164 LYS A C 1
ATOM 1335 O O . LYS A 1 164 ? -11.381 3.656 -10.436 1.00 88.38 164 LYS A O 1
ATOM 1340 N N . ASP A 1 165 ? -11.663 2.033 -11.943 1.00 89.00 165 ASP A N 1
ATOM 1341 C CA . ASP A 1 165 ? -12.892 2.613 -12.503 1.00 89.00 165 ASP A CA 1
ATOM 1342 C C . ASP A 1 165 ? -14.140 2.386 -11.621 1.00 89.00 165 ASP A C 1
ATOM 1344 O O . ASP A 1 165 ? -15.157 3.042 -11.832 1.00 89.00 165 ASP A O 1
ATOM 1348 N N . LEU A 1 166 ? -14.079 1.522 -10.594 1.00 89.81 166 LEU A N 1
ATOM 1349 C CA . LEU A 1 166 ? -15.206 1.285 -9.676 1.00 89.81 166 LEU A CA 1
ATOM 1350 C C . LEU A 1 166 ? -15.601 2.530 -8.865 1.00 89.81 166 LEU A C 1
ATOM 1352 O O . LEU A 1 166 ? -16.761 2.652 -8.478 1.00 89.81 166 LEU A O 1
ATOM 1356 N N . VAL A 1 167 ? -14.665 3.455 -8.637 1.00 87.75 167 VAL A N 1
ATOM 1357 C CA . VAL A 1 167 ? -14.895 4.727 -7.926 1.00 87.75 167 VAL A CA 1
ATOM 1358 C C . VAL A 1 167 ? -15.239 5.888 -8.868 1.00 87.75 167 VAL A C 1
ATOM 1360 O O . VAL A 1 167 ? -15.288 7.040 -8.443 1.00 87.75 167 VAL A O 1
ATOM 1363 N N . ILE A 1 168 ? -15.495 5.618 -10.152 1.00 89.25 168 ILE A N 1
ATOM 1364 C CA . ILE A 1 168 ? -15.978 6.625 -11.103 1.00 89.25 168 ILE A CA 1
ATOM 1365 C C . ILE A 1 168 ? -17.500 6.565 -11.123 1.00 89.25 168 ILE A C 1
ATOM 1367 O O . ILE A 1 168 ? -18.104 5.736 -11.802 1.00 89.25 168 ILE A O 1
ATOM 1371 N N . ILE A 1 169 ? -18.118 7.454 -10.351 1.00 87.88 169 ILE A N 1
ATOM 1372 C CA . ILE A 1 169 ? -19.571 7.558 -10.220 1.00 87.88 169 ILE A CA 1
ATOM 1373 C C . ILE A 1 169 ? -20.001 8.935 -10.720 1.00 87.88 169 ILE A C 1
ATOM 1375 O O . ILE A 1 169 ? -19.424 9.950 -10.331 1.00 87.88 169 ILE A O 1
ATOM 1379 N N . ASP A 1 170 ? -21.010 8.966 -11.593 1.00 88.62 170 ASP A N 1
ATOM 1380 C CA . ASP A 1 170 ? -21.487 10.213 -12.189 1.00 88.62 170 ASP A CA 1
ATOM 1381 C C . ASP A 1 170 ? -21.947 11.212 -11.116 1.00 88.62 170 ASP A C 1
ATOM 1383 O O . ASP A 1 170 ? -22.604 10.852 -10.134 1.00 88.62 170 ASP A O 1
ATOM 1387 N N . GLY A 1 171 ? -21.551 12.474 -11.288 1.00 88.00 171 GLY A N 1
ATOM 1388 C CA . GLY A 1 171 ? -21.822 13.547 -10.331 1.00 88.00 171 GLY A CA 1
ATOM 1389 C C . GLY A 1 171 ? -21.085 13.447 -8.987 1.00 88.00 171 GLY A C 1
ATOM 1390 O O . GLY A 1 171 ? -21.448 14.185 -8.072 1.00 88.00 171 GLY A O 1
ATOM 1391 N N . LYS A 1 172 ? -20.081 12.568 -8.841 1.00 89.44 172 LYS A N 1
ATOM 1392 C CA . LYS A 1 172 ? -19.261 12.444 -7.623 1.00 89.44 172 LYS A CA 1
ATOM 1393 C C . LYS A 1 172 ? -17.777 12.636 -7.895 1.00 89.44 172 LYS A C 1
ATOM 1395 O O . LYS A 1 172 ? -17.252 12.182 -8.911 1.00 89.44 172 LYS A O 1
ATOM 1400 N N . ASN A 1 173 ? -17.081 13.267 -6.955 1.00 90.69 173 ASN A N 1
ATOM 1401 C CA . ASN A 1 173 ? -15.623 13.191 -6.910 1.00 90.69 173 ASN A CA 1
ATOM 1402 C C . ASN A 1 173 ? -15.160 11.844 -6.313 1.00 90.69 173 ASN A C 1
ATOM 1404 O O . ASN A 1 173 ? -15.960 11.086 -5.766 1.00 90.69 173 ASN A O 1
ATOM 1408 N N . ILE A 1 174 ? -13.860 11.540 -6.416 1.00 90.00 174 ILE A N 1
ATOM 1409 C CA . ILE A 1 174 ? -13.299 10.249 -5.977 1.00 90.00 174 ILE A CA 1
ATOM 1410 C C . ILE A 1 174 ? -13.564 9.987 -4.484 1.00 90.00 174 ILE A C 1
ATOM 1412 O O . ILE A 1 174 ? -13.989 8.891 -4.134 1.00 90.00 174 ILE A O 1
ATOM 1416 N N . ALA A 1 175 ? -13.386 10.987 -3.615 1.00 90.06 175 ALA A N 1
ATOM 1417 C CA . ALA A 1 175 ? -13.601 10.832 -2.175 1.00 90.06 175 ALA A CA 1
ATOM 1418 C C . ALA A 1 175 ? -15.081 10.566 -1.842 1.00 90.06 175 ALA A C 1
ATOM 1420 O O . ALA A 1 175 ? -15.395 9.678 -1.052 1.00 90.06 175 ALA A O 1
ATOM 1421 N N . GLU A 1 176 ? -16.003 11.273 -2.501 1.00 92.25 176 GLU A N 1
ATOM 1422 C CA . GLU A 1 176 ? -17.447 11.046 -2.357 1.00 92.25 176 GLU A CA 1
ATOM 1423 C C . GLU A 1 176 ? -17.876 9.668 -2.872 1.00 92.25 176 GLU A C 1
ATOM 1425 O O . GLU A 1 176 ? -18.792 9.054 -2.320 1.00 92.25 176 GLU A O 1
ATOM 1430 N N . ALA A 1 177 ? -17.253 9.188 -3.951 1.00 93.94 177 ALA A N 1
ATOM 1431 C CA . ALA A 1 177 ? -17.512 7.863 -4.497 1.00 93.94 177 ALA A CA 1
ATOM 1432 C C . ALA A 1 177 ? -17.009 6.766 -3.549 1.00 93.94 177 ALA A C 1
ATOM 1434 O O . ALA A 1 177 ? -17.751 5.826 -3.270 1.00 93.94 177 ALA A O 1
ATOM 1435 N N . ILE A 1 178 ? -15.804 6.919 -2.994 1.00 94.25 178 ILE A N 1
ATOM 1436 C CA . ILE A 1 178 ? -15.248 6.019 -1.974 1.00 94.25 178 ILE A CA 1
ATOM 1437 C C . ILE A 1 178 ? -16.164 5.961 -0.748 1.00 94.25 178 ILE A C 1
ATOM 1439 O O . ILE A 1 178 ? -16.566 4.873 -0.336 1.00 94.25 178 ILE A O 1
ATOM 1443 N N . GLU A 1 179 ? -16.562 7.113 -0.202 1.00 95.00 179 GLU A N 1
ATOM 1444 C CA . GLU A 1 179 ? -17.457 7.170 0.957 1.00 95.00 179 GLU A CA 1
ATOM 1445 C C . GLU A 1 179 ? -18.812 6.508 0.664 1.00 95.00 179 GLU A C 1
ATOM 1447 O O . GLU A 1 179 ? -19.335 5.752 1.488 1.00 95.00 179 GLU A O 1
ATOM 1452 N N . MET A 1 180 ? -19.379 6.763 -0.520 1.00 95.19 180 MET A N 1
ATOM 1453 C CA . MET A 1 180 ? -20.620 6.130 -0.960 1.00 95.19 180 MET A CA 1
ATOM 1454 C C . MET A 1 180 ? -20.475 4.609 -1.011 1.00 95.19 180 MET A C 1
ATOM 1456 O O . MET A 1 180 ? -21.310 3.911 -0.433 1.00 95.19 180 MET A O 1
ATOM 1460 N N . LEU A 1 181 ? -19.447 4.084 -1.683 1.00 96.00 181 LEU A N 1
ATOM 1461 C CA . LEU A 1 181 ? -19.233 2.640 -1.795 1.00 96.00 181 LEU A CA 1
ATOM 1462 C C . LEU A 1 181 ? -19.019 2.010 -0.418 1.00 96.00 181 LEU A C 1
ATOM 1464 O O . LEU A 1 181 ? -19.663 1.012 -0.103 1.00 96.00 181 LEU A O 1
ATOM 1468 N N . TRP A 1 182 ? -18.210 2.631 0.441 1.00 96.75 182 TRP A N 1
ATOM 1469 C CA . TRP A 1 182 ? -17.975 2.161 1.807 1.00 96.75 182 TRP A CA 1
ATOM 1470 C C . TRP A 1 182 ? -19.276 2.023 2.613 1.00 96.75 182 TRP A C 1
ATOM 1472 O O . TRP A 1 182 ? -19.458 1.017 3.302 1.00 96.75 182 TRP A O 1
ATOM 1482 N N . LYS A 1 183 ? -20.196 2.993 2.491 1.00 95.56 183 LYS A N 1
ATOM 1483 C CA . LYS A 1 183 ? -21.481 3.009 3.214 1.00 95.56 183 LYS A CA 1
ATOM 1484 C C . LYS A 1 183 ? -22.570 2.135 2.598 1.00 95.56 183 LYS A C 1
ATOM 1486 O O . LYS A 1 183 ? -23.441 1.668 3.327 1.00 95.56 183 LYS A O 1
ATOM 1491 N N . SER A 1 184 ? -22.589 1.984 1.274 1.00 95.50 184 SER A N 1
ATOM 1492 C CA . SER A 1 184 ? -23.762 1.458 0.554 1.00 95.50 184 SER A CA 1
ATOM 1493 C C . SER A 1 184 ? -23.502 0.230 -0.317 1.00 95.50 184 SER A C 1
ATOM 1495 O O . SER A 1 184 ? -24.444 -0.505 -0.603 1.00 95.50 184 SER A O 1
ATOM 1497 N N . ASP A 1 185 ? -22.253 -0.038 -0.705 1.00 96.06 185 ASP A N 1
ATOM 1498 C CA . ASP A 1 185 ? -21.877 -1.185 -1.538 1.00 96.06 185 ASP A CA 1
ATOM 1499 C C . ASP A 1 185 ? -20.515 -1.744 -1.099 1.00 96.06 185 ASP A C 1
ATOM 1501 O O . ASP A 1 185 ? -19.485 -1.617 -1.771 1.00 96.06 185 ASP A O 1
ATOM 1505 N N . ARG A 1 186 ? -20.527 -2.377 0.080 1.00 95.19 186 ARG A N 1
ATOM 1506 C CA . ARG A 1 186 ? -19.336 -2.935 0.735 1.00 95.19 186 ARG A CA 1
ATOM 1507 C C . ARG A 1 186 ? -18.563 -3.900 -0.163 1.00 95.19 186 ARG A C 1
ATOM 1509 O O . ARG A 1 186 ? -17.339 -3.911 -0.124 1.00 95.19 186 ARG A O 1
ATOM 1516 N N . ASN A 1 187 ? -19.263 -4.679 -0.984 1.00 96.56 187 ASN A N 1
ATOM 1517 C CA . ASN A 1 187 ? -18.633 -5.649 -1.875 1.00 96.56 187 ASN A CA 1
ATOM 1518 C C . ASN A 1 187 ? -17.830 -4.961 -2.981 1.00 96.56 187 ASN A C 1
ATOM 1520 O O . ASN A 1 187 ? -16.682 -5.337 -3.211 1.00 96.56 187 ASN A O 1
ATOM 1524 N N . LYS A 1 188 ? -18.388 -3.938 -3.646 1.00 96.31 188 LYS A N 1
ATOM 1525 C CA . LYS A 1 188 ? -17.621 -3.170 -4.640 1.00 96.31 188 LYS A CA 1
ATOM 1526 C C . LYS A 1 188 ? -16.473 -2.401 -4.010 1.00 96.31 188 LYS A C 1
ATOM 1528 O O . LYS A 1 188 ? -15.408 -2.334 -4.612 1.00 96.31 188 LYS A O 1
ATOM 1533 N N . PHE A 1 189 ? -16.680 -1.854 -2.813 1.00 97.12 189 PHE A N 1
ATOM 1534 C CA . PHE A 1 189 ? -15.618 -1.185 -2.070 1.00 97.12 189 PHE A CA 1
ATOM 1535 C C . PHE A 1 189 ? -14.438 -2.133 -1.809 1.00 97.12 189 PHE A C 1
ATOM 1537 O O . PHE A 1 189 ? -13.308 -1.797 -2.138 1.00 97.12 189 PHE A O 1
ATOM 1544 N N . ILE A 1 190 ? -14.704 -3.351 -1.324 1.00 97.38 190 ILE A N 1
ATOM 1545 C CA . ILE A 1 190 ? -13.663 -4.368 -1.108 1.00 97.38 190 ILE A CA 1
ATOM 1546 C C . ILE A 1 190 ? -12.960 -4.727 -2.422 1.00 97.38 190 ILE A C 1
ATOM 1548 O O . ILE A 1 190 ? -11.737 -4.700 -2.470 1.00 97.38 190 ILE A O 1
ATOM 1552 N N . GLN A 1 191 ? -13.704 -4.996 -3.501 1.00 97.56 191 GLN A N 1
ATOM 1553 C CA . GLN A 1 191 ? -13.108 -5.319 -4.808 1.00 97.56 191 GLN A CA 1
ATOM 1554 C C . GLN A 1 191 ? -12.201 -4.207 -5.343 1.00 97.56 191 GLN A C 1
ATOM 1556 O O . GLN A 1 191 ? -11.181 -4.489 -5.967 1.00 97.56 191 GLN A O 1
ATOM 1561 N N . TYR A 1 192 ? -12.582 -2.952 -5.120 1.00 96.44 192 TYR A N 1
ATOM 1562 C CA . TYR A 1 192 ? -11.765 -1.799 -5.468 1.00 96.44 192 TYR A CA 1
ATOM 1563 C C . TYR A 1 192 ? -10.447 -1.797 -4.674 1.00 96.44 192 TYR A C 1
ATOM 1565 O O . TYR A 1 192 ? -9.385 -1.795 -5.295 1.00 96.44 192 TYR A O 1
ATOM 1573 N N . CYS A 1 193 ? -10.502 -1.932 -3.342 1.00 96.88 193 CYS A N 1
ATOM 1574 C CA . CYS A 1 193 ? -9.304 -1.958 -2.494 1.00 96.88 193 CYS A CA 1
ATOM 1575 C C . CYS A 1 193 ? -8.379 -3.154 -2.794 1.00 96.88 193 CYS A C 1
ATOM 1577 O O . CYS A 1 193 ? -7.152 -3.026 -2.754 1.00 96.88 193 CYS A O 1
ATOM 1579 N N . GLU A 1 194 ? -8.943 -4.337 -3.067 1.00 97.12 194 GLU A N 1
ATOM 1580 C CA . GLU A 1 194 ? -8.165 -5.526 -3.438 1.00 97.12 194 GLU A CA 1
ATOM 1581 C C . GLU A 1 194 ? -7.396 -5.307 -4.740 1.00 97.12 194 GLU A C 1
ATOM 1583 O O . GLU A 1 194 ? -6.196 -5.589 -4.798 1.00 97.12 194 GLU A O 1
ATOM 1588 N N . GLY A 1 195 ? -8.083 -4.791 -5.765 1.00 96.19 195 GLY A N 1
ATOM 1589 C CA . GLY A 1 195 ? -7.522 -4.627 -7.099 1.00 96.19 195 GLY A CA 1
ATOM 1590 C C . GLY A 1 195 ? -6.269 -3.762 -7.106 1.00 96.19 195 GLY A C 1
ATOM 1591 O O . GLY A 1 195 ? -5.301 -4.108 -7.776 1.00 96.19 195 GLY A O 1
ATOM 1592 N N . ASP A 1 196 ? -6.231 -2.700 -6.300 1.00 94.12 196 ASP A N 1
ATOM 1593 C CA . ASP A 1 196 ? -5.066 -1.816 -6.238 1.00 94.12 196 ASP A CA 1
ATOM 1594 C C . ASP A 1 196 ? -3.817 -2.522 -5.715 1.00 94.12 196 ASP A C 1
ATOM 1596 O O . ASP A 1 196 ? -2.754 -2.461 -6.334 1.00 94.12 196 ASP A O 1
ATOM 1600 N N . THR A 1 197 ? -3.931 -3.259 -4.611 1.00 97.44 197 THR A N 1
ATOM 1601 C CA . THR A 1 197 ? -2.764 -3.949 -4.037 1.00 97.44 197 THR A CA 1
ATOM 1602 C C . THR A 1 197 ? -2.322 -5.152 -4.859 1.00 97.44 197 THR A C 1
ATOM 1604 O O . THR A 1 197 ? -1.119 -5.408 -4.949 1.00 97.44 197 THR A O 1
ATOM 1607 N N . LYS A 1 198 ? -3.260 -5.859 -5.499 1.00 98.12 198 LYS A N 1
ATOM 1608 C CA . LYS A 1 198 ? -2.957 -6.959 -6.423 1.00 98.12 198 LYS A CA 1
ATOM 1609 C C . LYS A 1 198 ? -2.280 -6.465 -7.699 1.00 98.12 198 LYS A C 1
ATOM 1611 O O . LYS A 1 198 ? -1.314 -7.073 -8.159 1.00 98.12 198 LYS A O 1
ATOM 1616 N N . ASP A 1 199 ? -2.732 -5.343 -8.250 1.00 98.00 199 ASP A N 1
ATOM 1617 C CA . ASP A 1 199 ? -2.106 -4.740 -9.427 1.00 98.00 199 ASP A CA 1
ATOM 1618 C C . ASP A 1 199 ? -0.687 -4.265 -9.106 1.00 98.00 199 ASP A C 1
ATOM 1620 O O . ASP A 1 199 ? 0.246 -4.513 -9.871 1.00 98.00 199 ASP A O 1
ATOM 1624 N N . VAL A 1 200 ? -0.494 -3.643 -7.941 1.00 98.19 200 VAL A N 1
ATOM 1625 C CA . VAL A 1 200 ? 0.824 -3.181 -7.493 1.00 98.19 200 VAL A CA 1
ATOM 1626 C C . VAL A 1 200 ? 1.790 -4.340 -7.263 1.00 98.19 200 VAL A C 1
ATOM 1628 O O . VAL A 1 200 ? 2.927 -4.259 -7.731 1.00 98.19 200 VAL A O 1
ATOM 1631 N N . ILE A 1 201 ? 1.371 -5.420 -6.594 1.00 97.31 201 ILE A N 1
ATOM 1632 C CA . ILE A 1 201 ? 2.267 -6.568 -6.393 1.00 97.31 201 ILE A CA 1
ATOM 1633 C C . ILE A 1 201 ? 2.585 -7.269 -7.720 1.00 97.31 201 ILE A C 1
ATOM 1635 O O . ILE A 1 201 ? 3.730 -7.637 -7.954 1.00 97.31 201 ILE A O 1
ATOM 1639 N N . THR A 1 202 ? 1.620 -7.344 -8.643 1.00 97.75 202 THR A N 1
ATOM 1640 C CA . THR A 1 202 ? 1.841 -7.897 -9.990 1.00 97.75 202 THR A CA 1
ATOM 1641 C C . THR A 1 202 ? 2.857 -7.064 -10.775 1.00 97.75 202 THR A C 1
ATOM 1643 O O . THR A 1 202 ? 3.713 -7.615 -11.467 1.00 97.75 202 THR A O 1
ATOM 1646 N N . LEU A 1 203 ? 2.798 -5.731 -10.668 1.00 97.88 203 LEU A N 1
ATOM 1647 C CA . LEU A 1 203 ? 3.806 -4.843 -11.254 1.00 97.88 203 LEU A CA 1
ATOM 1648 C C . LEU A 1 203 ? 5.178 -5.041 -10.608 1.00 97.88 203 LEU A C 1
ATOM 1650 O O . LEU A 1 203 ? 6.183 -5.016 -11.312 1.00 97.88 203 LEU A O 1
ATOM 1654 N N . TYR A 1 204 ? 5.228 -5.226 -9.289 1.00 97.62 204 TYR A N 1
ATOM 1655 C CA . TYR A 1 204 ? 6.470 -5.493 -8.571 1.00 97.62 204 TYR A CA 1
ATOM 1656 C C . TYR A 1 204 ? 7.118 -6.803 -9.038 1.00 97.62 204 TYR A C 1
ATOM 1658 O O . TYR A 1 204 ? 8.302 -6.803 -9.350 1.00 97.62 204 TYR A O 1
ATOM 1666 N N . ASP A 1 205 ? 6.344 -7.884 -9.156 1.00 95.94 205 ASP A N 1
ATOM 1667 C CA . ASP A 1 205 ? 6.850 -9.193 -9.589 1.00 95.94 205 ASP A CA 1
ATOM 1668 C C . ASP A 1 205 ? 7.292 -9.197 -11.062 1.00 95.94 205 ASP A C 1
ATOM 1670 O O . ASP A 1 205 ? 8.176 -9.959 -11.457 1.00 95.94 205 ASP A O 1
ATOM 1674 N N . TYR A 1 206 ? 6.675 -8.350 -11.892 1.00 95.94 206 TYR A N 1
ATOM 1675 C CA . TYR A 1 206 ? 7.043 -8.194 -13.298 1.00 95.94 206 TYR A CA 1
ATOM 1676 C C . TYR A 1 206 ? 8.363 -7.433 -13.501 1.00 95.94 206 TYR A C 1
ATOM 1678 O O . TYR A 1 206 ? 9.113 -7.750 -14.430 1.00 95.94 206 TYR A O 1
ATOM 1686 N N . ILE A 1 207 ? 8.617 -6.395 -12.693 1.00 94.31 207 ILE A N 1
ATOM 1687 C CA . ILE A 1 207 ? 9.746 -5.467 -12.875 1.00 94.31 207 ILE A CA 1
ATOM 1688 C C . ILE A 1 207 ? 11.030 -6.05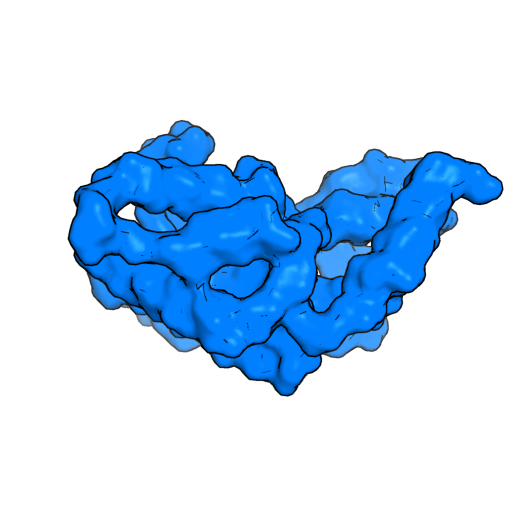1 -12.289 1.00 94.31 207 ILE A C 1
ATOM 1690 O O . ILE A 1 207 ? 11.947 -6.268 -13.118 1.00 94.31 207 ILE A O 1
#

Sequence (207 aa):
MNFYEAKLKFIKNTIGKANRVLSFDLETLVKDSSFLNQERIIAISVTTSDGKTDVFTSEADSDEEEYAILKKFNDLIGNFKPEVITGFNHAAYDIPLIYTKLVKLSYSRQLWHLKFFLGTSFIADMMYICAMDLFPDTGEYKIRGLRKVLEMPKYLLLPLERKKDLVIIDGKNIAEAIEMLWKSDRNKFIQYCEGDTKDVITLYDYI

Secondary structure (DSSP, 8-state):
--HHHHHHHHHHHHGGG-S-EEEEEEEEE-SSSSTTSS-EEEEEEEEETTS-EEEEE-SSSSHHHHHHHHHHHHHHHHHH--SEEEESSTTTTHHHHHHHHHTTS-GGG--HHHHHHHHHSEEEEHHHHHHHHTHHHHSS-----HHHHHTSGGGTTS----GGGGG--TT--HHHHHHHHHHH-HHHHHHHHHHHHHHHHHHHHH-

Radius of gyration: 17.05 Å; chains: 1; bounding box: 47×35×50 Å

pLDDT: mean 95.04, std 5.19, range [68.88, 98.81]